Protein AF-A0A662Y237-F1 (afdb_monomer)

Mean predicted aligned error: 13.49 Å

Foldseek 3Di:
DDDDFPPDPPPPPPPPAFPQQQDDDDDDDDDDDAAADDAWGWDQPVPPGIFIFGQAKDAFRHWPWFFAAHKDWDADDDPPDDDDPCPPCPLQKDWDPDAGPNRTTIIGRPPPHGDPCSRHAADPDFQWEWDWDDDNGHITTIIGGRHIDGGGDTHHYHPDPDDPDDDPYCVPDDPPDPPDDDDD

pLDDT: mean 70.06, std 23.09, range [25.8, 97.5]

Nearest PDB structures (foldseek):
  4ypa-assembly2_B  TM=8.371E-01  e=1.574E-07  Homo sapiens
  6ine-assembly1_A  TM=8.248E-01  e=3.410E-07  Homo sapiens
  4z4p-assembly1_A  TM=7.472E-01  e=5.020E-07  Homo sapiens
  6boz-assembly1_B  TM=7.437E-01  e=6.617E-07  Homo sapiens
  5ht6-assembly1_A  TM=6.634E-01  e=2.357E-06  Homo sapiens

Secondary structure (DSSP, 8-state):
--------------TT------PPP------PPP-B---EEEEE-SSSSEEEEESS-B-TT-EEEE---EEEEE----TTS-S-------SSEEE-SSPPTTS-EEEEE-SSS--GGGG-EE-SS-SEEEEEEE-SS-EEEEEEESS-B-TTPEEEE---S--SS---SGGG---TT-------

Structure (mmCIF, N/CA/C/O backbone):
data_AF-A0A662Y237-F1
#
_entry.id   AF-A0A662Y237-F1
#
loop_
_atom_site.group_PDB
_atom_site.id
_atom_site.type_symbol
_atom_site.label_atom_id
_atom_site.label_alt_id
_atom_site.label_comp_id
_atom_site.label_asym_id
_atom_site.label_entity_id
_atom_site.label_seq_id
_atom_site.pdbx_PDB_ins_code
_atom_site.Cartn_x
_atom_site.Cartn_y
_atom_site.Cartn_z
_atom_site.occupancy
_atom_site.B_iso_or_equiv
_atom_site.auth_seq_id
_atom_site.auth_comp_id
_atom_site.auth_asym_id
_atom_site.auth_atom_id
_atom_site.pdbx_PDB_model_num
ATOM 1 N N . MET A 1 1 ? 30.365 6.022 -11.878 1.00 30.64 1 MET A N 1
ATOM 2 C CA . MET A 1 1 ? 30.692 5.281 -10.638 1.00 30.64 1 MET A CA 1
ATOM 3 C C . MET A 1 1 ? 29.703 5.667 -9.535 1.00 30.64 1 MET A C 1
ATOM 5 O O . MET A 1 1 ? 29.341 6.829 -9.456 1.00 30.64 1 MET A O 1
ATOM 9 N N . CYS A 1 2 ? 29.266 4.683 -8.734 1.00 25.80 2 CYS A N 1
ATOM 10 C CA . CYS A 1 2 ? 28.408 4.766 -7.533 1.00 25.80 2 CYS A CA 1
ATOM 11 C C . CYS A 1 2 ? 26.927 5.204 -7.679 1.00 25.80 2 CYS A C 1
ATOM 13 O O . CYS A 1 2 ? 26.531 6.293 -7.271 1.00 25.80 2 CYS A O 1
ATOM 15 N N . ARG A 1 3 ? 26.059 4.283 -8.139 1.00 32.94 3 ARG A N 1
ATOM 16 C CA . ARG A 1 3 ? 24.616 4.311 -7.820 1.00 32.94 3 ARG A CA 1
ATOM 17 C C . ARG A 1 3 ? 24.439 3.850 -6.368 1.00 32.94 3 ARG A C 1
ATOM 19 O O . ARG A 1 3 ? 24.675 2.683 -6.064 1.00 32.94 3 ARG A O 1
ATOM 26 N N . ARG A 1 4 ? 24.052 4.752 -5.462 1.00 28.33 4 ARG A N 1
ATOM 27 C CA . ARG A 1 4 ? 23.749 4.396 -4.065 1.00 28.33 4 ARG A CA 1
ATOM 28 C C . ARG A 1 4 ? 22.443 3.596 -4.008 1.00 28.33 4 ARG A C 1
ATOM 30 O O . ARG A 1 4 ? 21.361 4.170 -4.023 1.00 28.33 4 ARG A O 1
ATOM 37 N N . LEU A 1 5 ? 22.555 2.271 -3.920 1.00 27.09 5 LEU A N 1
ATOM 38 C CA . LEU A 1 5 ? 21.485 1.415 -3.414 1.00 27.09 5 LEU A CA 1
ATOM 39 C C . LEU A 1 5 ? 21.252 1.756 -1.939 1.00 27.09 5 LEU A C 1
ATOM 41 O O . LEU A 1 5 ? 22.081 1.443 -1.086 1.00 27.09 5 LEU A O 1
ATOM 45 N N . LEU A 1 6 ? 20.108 2.352 -1.615 1.00 29.88 6 LEU A N 1
ATOM 46 C CA . LEU A 1 6 ? 19.619 2.395 -0.238 1.00 29.88 6 LEU A CA 1
ATOM 47 C C . LEU A 1 6 ? 18.967 1.045 0.091 1.00 29.88 6 LEU A C 1
ATOM 49 O O . LEU A 1 6 ? 17.757 0.936 0.253 1.00 29.88 6 LEU A O 1
ATOM 53 N N . SER A 1 7 ? 19.780 -0.009 0.188 1.00 30.53 7 SER A N 1
ATOM 54 C CA . SER A 1 7 ? 19.353 -1.290 0.756 1.00 30.53 7 SER A CA 1
ATOM 55 C C . SER A 1 7 ? 19.323 -1.169 2.280 1.00 30.53 7 SER A C 1
ATOM 57 O O . SER A 1 7 ? 20.198 -1.678 2.981 1.00 30.53 7 SER A O 1
ATOM 59 N N . ARG A 1 8 ? 18.323 -0.468 2.817 1.00 32.19 8 ARG A N 1
ATOM 60 C CA . ARG A 1 8 ? 17.966 -0.610 4.231 1.00 32.19 8 ARG A CA 1
ATOM 61 C C . ARG A 1 8 ? 16.839 -1.629 4.311 1.00 32.19 8 ARG A C 1
ATOM 63 O O . ARG A 1 8 ? 15.742 -1.369 3.829 1.00 32.19 8 ARG A O 1
ATOM 70 N N . ARG A 1 9 ? 17.103 -2.781 4.941 1.00 33.22 9 ARG A N 1
ATOM 71 C CA . ARG A 1 9 ? 16.048 -3.663 5.456 1.00 33.22 9 ARG A CA 1
ATOM 72 C C . ARG A 1 9 ? 15.242 -2.852 6.473 1.00 33.22 9 ARG A C 1
ATOM 74 O O . ARG A 1 9 ? 15.597 -2.798 7.645 1.00 33.22 9 ARG A O 1
ATOM 81 N N . LEU A 1 10 ? 14.179 -2.190 6.022 1.00 33.69 10 LEU A N 1
ATOM 82 C CA . LEU A 1 10 ? 13.198 -1.515 6.874 1.00 33.69 10 LEU A CA 1
ATOM 83 C C . LEU A 1 10 ? 12.266 -2.570 7.487 1.00 33.69 10 LEU A C 1
ATOM 85 O O . LEU A 1 10 ? 11.062 -2.563 7.277 1.00 33.69 10 LEU A O 1
ATOM 89 N N . HIS A 1 11 ? 12.840 -3.513 8.231 1.00 33.75 11 HIS A N 1
ATOM 90 C CA . HIS A 1 11 ? 12.091 -4.358 9.153 1.00 33.75 11 HIS A CA 1
ATOM 91 C C . HIS A 1 11 ? 12.112 -3.680 10.522 1.00 33.75 11 HIS A C 1
ATOM 93 O O . HIS A 1 11 ? 12.732 -4.160 11.467 1.00 33.75 11 HIS A O 1
ATOM 99 N N . GLN A 1 12 ? 11.441 -2.534 10.636 1.00 33.91 12 GLN A N 1
ATOM 100 C CA . GLN A 1 12 ? 11.033 -2.075 11.955 1.00 33.91 12 GLN A CA 1
ATOM 101 C C . GLN A 1 12 ? 9.784 -2.882 12.297 1.00 33.91 12 GLN A C 1
A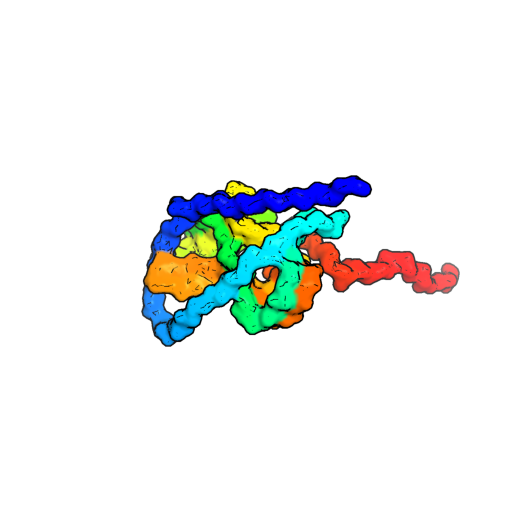TOM 103 O O . GLN A 1 12 ? 8.682 -2.560 11.860 1.00 33.91 12 GLN A O 1
ATOM 108 N N . ARG A 1 13 ? 9.984 -4.014 12.984 1.00 33.97 13 ARG A N 1
ATOM 109 C CA . ARG A 1 13 ? 8.893 -4.852 13.488 1.00 33.97 13 ARG A CA 1
ATOM 110 C C . ARG A 1 13 ? 7.938 -3.962 14.286 1.00 33.97 13 ARG A C 1
ATOM 112 O O . ARG A 1 13 ? 8.261 -3.513 15.381 1.00 33.97 13 ARG A O 1
ATOM 119 N N . CYS A 1 14 ? 6.764 -3.703 13.719 1.00 39.22 14 CYS A N 1
ATOM 120 C CA . CYS A 1 14 ? 5.662 -3.021 14.385 1.00 39.22 14 CYS A CA 1
ATOM 121 C C . CYS A 1 14 ? 4.980 -4.029 15.328 1.00 39.22 14 CYS A C 1
ATOM 123 O O . CYS A 1 14 ? 3.841 -4.427 15.123 1.00 39.22 14 CYS A O 1
ATOM 125 N N . GLU A 1 15 ? 5.709 -4.549 16.317 1.00 35.22 15 GLU A N 1
ATOM 126 C CA . GLU A 1 15 ? 5.264 -5.700 17.119 1.00 35.22 15 GLU A CA 1
ATOM 127 C C . GLU A 1 15 ? 4.205 -5.363 18.186 1.00 35.22 15 GLU A C 1
ATOM 129 O O . GLU A 1 15 ? 3.823 -6.239 18.955 1.00 35.22 15 GLU A O 1
ATOM 134 N N . ARG A 1 16 ? 3.697 -4.123 18.274 1.00 36.47 16 ARG A N 1
ATOM 135 C CA . ARG A 1 16 ? 2.887 -3.707 19.439 1.00 36.47 16 ARG A CA 1
ATOM 136 C C . ARG A 1 16 ? 1.609 -2.906 19.203 1.00 36.47 16 ARG A C 1
ATOM 138 O O . ARG A 1 16 ? 1.083 -2.348 20.158 1.00 36.47 16 ARG A O 1
ATOM 145 N N . TYR A 1 17 ? 1.035 -2.916 18.003 1.00 33.34 17 TYR A N 1
ATOM 146 C CA . TYR A 1 17 ? -0.274 -2.280 17.784 1.00 33.34 17 TYR A CA 1
ATOM 147 C C . TYR A 1 17 ? -1.239 -3.180 17.008 1.00 33.34 17 TYR A C 1
ATOM 149 O O . TYR A 1 17 ? -1.874 -2.751 16.052 1.00 33.34 17 TYR A O 1
ATOM 157 N N . VAL A 1 18 ? -1.365 -4.445 17.426 1.00 33.00 18 VAL A N 1
ATOM 158 C CA . VAL A 1 18 ? -2.507 -5.274 17.018 1.00 33.00 18 VAL A CA 1
ATOM 159 C C . VAL A 1 18 ? -3.696 -4.847 17.870 1.00 33.00 18 VAL A C 1
ATOM 161 O O . VAL A 1 18 ? -3.870 -5.300 18.999 1.00 33.00 18 VAL A O 1
ATOM 164 N N . LEU A 1 19 ? -4.515 -3.944 17.341 1.00 30.62 19 LEU A N 1
ATOM 165 C CA . LEU A 1 19 ? -5.860 -3.751 17.861 1.00 30.62 19 LEU A CA 1
ATOM 166 C C . LEU A 1 19 ? -6.622 -5.054 17.573 1.00 30.62 19 LEU A C 1
ATOM 168 O O . LEU A 1 19 ? -6.777 -5.456 16.419 1.00 30.62 19 LEU A O 1
ATOM 172 N N . HIS A 1 20 ? -7.027 -5.766 18.626 1.00 34.06 20 HIS A N 1
ATOM 173 C CA . HIS A 1 20 ? -7.869 -6.955 18.509 1.00 34.06 20 HIS A CA 1
ATOM 174 C C . HIS A 1 20 ? -9.271 -6.534 18.052 1.00 34.06 20 HIS A C 1
ATOM 176 O O . HIS A 1 20 ? -10.195 -6.399 18.853 1.00 34.06 20 HIS A O 1
ATOM 182 N N . ILE A 1 21 ? -9.430 -6.316 16.749 1.00 34.31 21 ILE A N 1
ATOM 183 C CA . ILE A 1 21 ? -10.729 -6.097 16.116 1.00 34.31 21 ILE A CA 1
ATOM 184 C C . ILE A 1 21 ? -11.417 -7.465 16.020 1.00 34.31 21 ILE A C 1
ATOM 186 O O . ILE A 1 21 ? -11.286 -8.185 15.030 1.00 34.31 21 ILE A O 1
ATOM 190 N N . LYS A 1 22 ? -12.108 -7.867 17.093 1.00 36.25 22 LYS A N 1
ATOM 191 C CA . LYS A 1 22 ? -12.980 -9.050 17.097 1.00 36.25 22 LYS A CA 1
ATOM 192 C C . LYS A 1 22 ? -14.316 -8.692 16.446 1.00 36.25 22 LYS A C 1
ATOM 194 O O . LYS A 1 22 ? -15.213 -8.199 17.114 1.00 36.25 22 LYS A O 1
ATOM 199 N N . LEU A 1 23 ? -14.471 -8.928 15.152 1.00 35.41 23 LEU A N 1
ATOM 200 C CA . LEU A 1 23 ? -15.787 -8.815 14.517 1.00 35.41 23 LEU A CA 1
ATOM 201 C C . LEU A 1 23 ? -16.666 -10.033 14.840 1.00 35.41 23 LEU A C 1
ATOM 203 O O . LEU A 1 23 ? -16.168 -11.155 14.955 1.00 35.41 23 LEU A O 1
ATOM 207 N N . LEU A 1 24 ? -17.974 -9.792 14.977 1.00 29.16 24 LEU A N 1
ATOM 208 C CA . LEU A 1 24 ? -19.006 -10.830 15.039 1.00 29.16 24 LEU A CA 1
ATOM 209 C C . LEU A 1 24 ? -18.937 -11.675 13.761 1.00 29.16 24 LEU A C 1
ATOM 211 O O . LEU A 1 24 ? -18.908 -11.142 12.655 1.00 29.16 24 LEU A O 1
ATOM 215 N N . GLN A 1 25 ? -18.845 -12.991 13.931 1.00 30.31 25 GLN A N 1
ATOM 216 C CA . GLN A 1 25 ? -18.646 -13.938 12.840 1.00 30.31 25 GLN A CA 1
ATOM 217 C C . GLN A 1 25 ? -19.914 -14.043 11.986 1.00 30.31 25 GLN A C 1
ATOM 219 O O . GLN A 1 25 ? -20.945 -14.503 12.471 1.00 30.31 25 GLN A O 1
ATOM 224 N N . THR A 1 26 ? -19.824 -13.696 10.705 1.00 27.27 26 THR A N 1
ATOM 225 C CA . THR A 1 26 ? -20.801 -14.100 9.688 1.00 27.27 26 THR A CA 1
ATOM 226 C C . THR A 1 26 ? -20.082 -14.899 8.601 1.00 27.27 26 THR A C 1
ATOM 228 O O . THR A 1 26 ? -19.262 -14.357 7.875 1.00 27.27 26 THR A O 1
ATOM 231 N N . GLY A 1 27 ? -20.386 -16.202 8.516 1.00 31.70 27 GLY A N 1
ATOM 232 C CA . GLY A 1 27 ? -20.145 -17.066 7.347 1.00 31.70 27 GLY A CA 1
ATOM 233 C C . GLY A 1 27 ? -18.684 -17.360 6.967 1.00 31.70 27 GLY A C 1
ATOM 234 O O . GLY A 1 27 ? -17.946 -16.494 6.519 1.00 31.70 27 GLY A O 1
ATOM 235 N N . GLY A 1 28 ? -18.266 -18.624 7.088 1.00 34.91 28 GLY A N 1
ATOM 236 C CA . GLY A 1 28 ? -16.900 -19.066 6.794 1.00 34.91 28 GLY A CA 1
ATOM 237 C C . GLY A 1 28 ? -16.538 -19.060 5.304 1.00 34.91 28 GLY A C 1
ATOM 238 O O . GLY A 1 28 ? -17.054 -19.868 4.537 1.00 34.91 28 GLY A O 1
ATOM 239 N N . ALA A 1 29 ? -15.573 -18.221 4.925 1.00 37.91 29 ALA A N 1
ATOM 240 C CA . ALA A 1 29 ? -14.804 -18.366 3.691 1.00 37.91 29 ALA A CA 1
ATOM 241 C C . ALA A 1 29 ? -13.459 -19.054 3.984 1.00 37.91 29 ALA A C 1
ATOM 243 O O . AL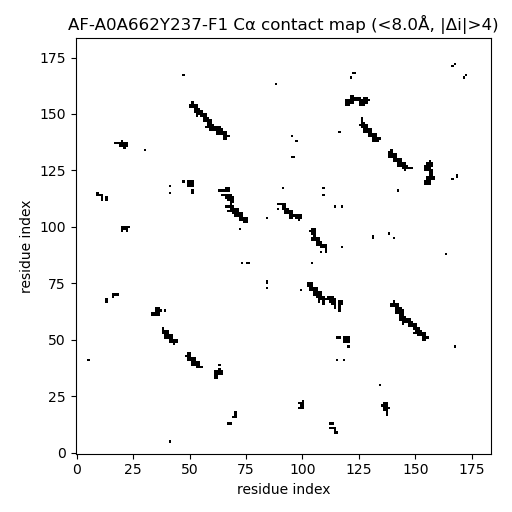A A 1 29 ? -12.794 -18.764 4.983 1.00 37.91 29 ALA A O 1
ATOM 244 N N . VAL A 1 30 ? -13.057 -19.980 3.108 1.00 36.72 30 VAL A N 1
ATOM 245 C CA . VAL A 1 30 ? -11.786 -20.713 3.196 1.00 36.72 30 VAL A CA 1
ATOM 246 C C . VAL A 1 30 ? -10.616 -19.733 3.094 1.00 36.72 30 VAL A C 1
ATOM 248 O O . VAL A 1 30 ? -10.396 -19.090 2.070 1.00 36.72 30 VAL A O 1
ATOM 251 N N . GLN A 1 31 ? -9.855 -19.624 4.180 1.00 43.94 31 GLN A N 1
ATOM 252 C CA . GLN A 1 31 ? -8.714 -18.728 4.299 1.00 43.94 31 GLN A CA 1
ATOM 253 C C . GLN A 1 31 ? -7.471 -19.360 3.661 1.00 43.94 31 GLN A C 1
ATOM 255 O O . GLN A 1 31 ? -6.763 -20.137 4.300 1.00 43.94 31 GLN A O 1
ATOM 260 N N . GLN A 1 32 ? -7.196 -19.030 2.399 1.00 39.00 32 GLN A N 1
ATOM 261 C CA . GLN A 1 32 ? -5.913 -19.368 1.778 1.00 39.00 32 GLN A CA 1
ATOM 262 C C . GLN A 1 32 ? -4.793 -18.529 2.409 1.00 39.00 32 GLN A C 1
ATOM 264 O O . GLN A 1 32 ? -4.975 -17.344 2.703 1.00 39.00 32 GLN A O 1
ATOM 269 N N . ARG A 1 33 ? -3.631 -19.147 2.650 1.00 37.25 33 ARG A N 1
ATOM 270 C CA . ARG A 1 33 ? -2.442 -18.450 3.151 1.00 37.25 33 ARG A CA 1
ATOM 271 C C . ARG A 1 33 ? -1.828 -17.666 1.984 1.00 37.25 33 ARG A C 1
ATOM 273 O O . ARG A 1 33 ? -1.412 -18.306 1.024 1.00 37.25 33 ARG A O 1
ATOM 280 N N . PRO A 1 34 ? -1.779 -16.325 2.032 1.00 47.19 34 PRO A N 1
ATOM 281 C CA . PRO A 1 34 ? -1.212 -15.553 0.936 1.00 47.19 34 PRO A CA 1
ATOM 282 C C . PRO A 1 34 ? 0.293 -15.813 0.807 1.00 47.19 34 PRO A C 1
ATOM 284 O O . PRO A 1 34 ? 1.013 -15.803 1.811 1.00 47.19 34 PRO A O 1
ATOM 287 N N . THR A 1 35 ? 0.762 -16.041 -0.420 1.00 46.25 35 THR A N 1
ATOM 288 C CA . THR A 1 35 ? 2.192 -16.086 -0.748 1.00 46.25 35 THR A CA 1
ATOM 289 C C . THR A 1 35 ? 2.743 -14.668 -0.663 1.00 46.25 35 THR A C 1
ATOM 291 O O . THR A 1 35 ? 2.302 -13.798 -1.406 1.00 46.25 35 THR A O 1
ATOM 294 N N . ILE A 1 36 ? 3.665 -14.433 0.273 1.00 52.09 36 ILE A N 1
ATOM 295 C CA . ILE A 1 36 ? 4.340 -13.142 0.445 1.00 52.09 36 ILE A CA 1
ATOM 296 C C . ILE A 1 36 ? 5.614 -13.163 -0.401 1.00 52.09 36 ILE A C 1
ATOM 298 O O . ILE A 1 36 ? 6.505 -13.971 -0.130 1.00 52.09 36 ILE A O 1
ATOM 302 N N . THR A 1 37 ? 5.712 -12.293 -1.403 1.00 57.69 37 THR A N 1
ATOM 303 C CA . THR A 1 37 ? 6.913 -12.158 -2.245 1.00 57.69 37 THR A CA 1
ATOM 304 C C . THR A 1 37 ? 7.888 -11.149 -1.630 1.00 57.69 37 THR A C 1
ATOM 306 O O . THR A 1 37 ? 7.485 -10.075 -1.201 1.00 57.69 37 THR A O 1
ATOM 309 N N . GLY A 1 38 ? 9.173 -11.506 -1.516 1.00 51.16 38 GLY A N 1
ATOM 310 C CA . GLY A 1 38 ? 10.146 -10.789 -0.673 1.00 51.16 38 GLY A CA 1
ATOM 311 C C . GLY A 1 38 ? 11.081 -9.796 -1.373 1.00 51.16 38 GLY A C 1
ATOM 312 O O . GLY A 1 38 ? 11.944 -9.230 -0.703 1.00 51.16 38 GLY A O 1
ATOM 313 N N . ASP A 1 39 ? 10.941 -9.578 -2.682 1.00 66.56 39 ASP A N 1
ATOM 314 C CA . ASP A 1 39 ? 12.010 -9.003 -3.514 1.00 66.56 39 ASP A CA 1
ATOM 315 C C . ASP A 1 39 ? 11.706 -7.602 -4.088 1.00 66.56 39 ASP A C 1
ATOM 317 O O . ASP A 1 39 ? 12.256 -7.192 -5.118 1.00 66.56 39 ASP A O 1
ATOM 321 N N . ASP A 1 40 ? 10.852 -6.829 -3.414 1.00 74.88 40 ASP A N 1
ATOM 322 C CA . ASP A 1 40 ? 10.518 -5.461 -3.819 1.00 74.88 40 ASP A CA 1
ATOM 323 C C . ASP A 1 40 ? 11.547 -4.422 -3.351 1.00 74.88 40 ASP A C 1
ATOM 325 O O . ASP A 1 40 ? 12.119 -4.494 -2.257 1.00 74.88 40 ASP A O 1
ATOM 329 N N . LYS A 1 41 ? 11.779 -3.407 -4.188 1.00 79.75 41 LYS A N 1
ATOM 330 C CA . LYS A 1 41 ? 12.779 -2.354 -3.965 1.00 79.75 41 LYS A CA 1
ATOM 331 C C . LYS A 1 41 ? 12.176 -0.962 -4.096 1.00 79.75 41 LYS A C 1
ATOM 333 O O . LYS A 1 41 ? 11.283 -0.724 -4.902 1.00 79.75 41 LYS A O 1
ATOM 338 N N . LEU A 1 42 ? 12.717 -0.023 -3.322 1.00 80.44 42 LEU A N 1
ATOM 339 C CA . LEU A 1 42 ? 12.371 1.392 -3.416 1.00 80.44 42 LEU A CA 1
ATOM 340 C C . LEU A 1 42 ? 13.233 2.089 -4.463 1.00 80.44 42 LEU A C 1
ATOM 342 O O . LEU A 1 42 ? 14.462 1.989 -4.425 1.00 80.44 42 LEU A O 1
ATOM 346 N N . PHE A 1 43 ? 12.586 2.849 -5.338 1.00 76.25 43 PHE A N 1
ATOM 347 C CA . PHE A 1 43 ? 13.249 3.733 -6.288 1.00 76.25 43 PHE A CA 1
ATOM 348 C C . PHE A 1 43 ? 12.652 5.135 -6.211 1.00 76.25 43 PHE A C 1
ATOM 350 O O . PHE A 1 43 ? 11.464 5.314 -5.957 1.00 76.25 43 PHE A O 1
ATOM 357 N N . ASP A 1 44 ? 13.497 6.138 -6.431 1.00 77.12 44 ASP A N 1
ATOM 358 C CA . ASP A 1 44 ? 13.062 7.516 -6.633 1.00 77.12 44 ASP A CA 1
ATOM 359 C C . ASP A 1 44 ? 12.507 7.656 -8.057 1.00 77.12 44 ASP A C 1
ATOM 361 O O . ASP A 1 44 ? 13.233 7.461 -9.034 1.00 77.12 44 ASP A O 1
ATOM 365 N N . THR A 1 45 ? 11.218 7.976 -8.155 1.00 74.44 45 THR A N 1
ATOM 366 C CA . THR A 1 45 ? 10.480 8.129 -9.418 1.00 74.44 45 THR A CA 1
ATOM 367 C C . THR A 1 45 ? 10.810 9.429 -10.147 1.00 74.44 45 THR A C 1
ATOM 369 O O . THR A 1 45 ? 10.339 9.625 -11.264 1.00 74.44 45 THR A O 1
ATOM 372 N N . LYS A 1 46 ? 11.557 10.352 -9.520 1.00 77.62 46 LYS A N 1
ATOM 373 C CA . LYS A 1 46 ? 11.858 11.713 -10.009 1.00 77.62 46 LYS A CA 1
ATOM 374 C C . LYS A 1 46 ? 10.658 12.640 -10.207 1.00 77.62 46 LYS A C 1
ATOM 376 O O . LYS A 1 46 ? 10.864 13.838 -10.357 1.00 77.62 46 LYS A O 1
ATOM 381 N N . ARG A 1 47 ? 9.430 12.120 -10.151 1.0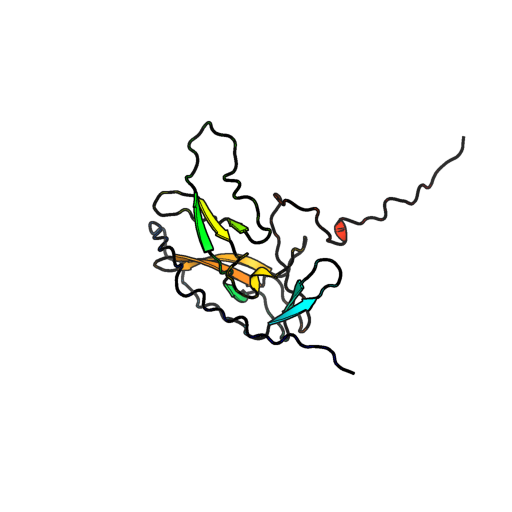0 74.75 47 ARG A N 1
ATOM 382 C CA . ARG A 1 47 ? 8.188 12.877 -10.349 1.00 74.75 47 ARG A CA 1
ATOM 383 C C . ARG A 1 47 ? 7.346 12.961 -9.080 1.00 74.75 47 ARG A C 1
ATOM 385 O O . ARG A 1 47 ? 6.958 14.050 -8.683 1.00 74.75 47 ARG A O 1
ATOM 392 N N . VAL A 1 48 ? 7.073 11.823 -8.438 1.00 78.25 48 VAL A N 1
ATOM 393 C CA . VAL A 1 48 ? 6.134 11.715 -7.300 1.00 78.25 48 VAL A CA 1
ATOM 394 C C . VAL A 1 48 ? 6.801 11.192 -6.021 1.00 78.25 48 VAL A C 1
ATOM 396 O O . VAL A 1 48 ? 6.137 10.707 -5.110 1.00 78.25 48 VAL A O 1
ATOM 399 N N . GLY A 1 49 ? 8.131 11.289 -5.943 1.00 84.62 49 GLY A N 1
ATOM 400 C CA . GLY A 1 49 ? 8.917 10.799 -4.812 1.00 84.62 49 GLY A CA 1
ATOM 401 C C . GLY A 1 49 ? 9.248 9.313 -4.931 1.00 84.62 49 GLY A C 1
ATOM 402 O O . GLY A 1 49 ? 9.603 8.838 -6.008 1.00 84.62 49 GLY A O 1
ATOM 403 N N . LEU A 1 50 ? 9.181 8.577 -3.822 1.00 86.69 50 LEU A N 1
ATOM 404 C CA . LEU A 1 50 ? 9.520 7.153 -3.795 1.00 86.69 50 LEU A CA 1
ATOM 405 C C . LEU A 1 50 ? 8.390 6.287 -4.365 1.00 86.69 50 LEU A C 1
ATOM 407 O O . LEU A 1 50 ? 7.214 6.551 -4.130 1.00 86.69 50 LEU A O 1
ATOM 411 N N . GLY A 1 51 ? 8.775 5.223 -5.064 1.00 88.06 51 GLY A N 1
ATOM 412 C CA . GLY A 1 51 ? 7.891 4.172 -5.552 1.00 88.06 51 GLY A CA 1
ATOM 413 C C . GLY A 1 51 ? 8.466 2.788 -5.266 1.00 88.06 51 GLY A C 1
ATOM 414 O O . GLY A 1 51 ? 9.677 2.623 -5.090 1.00 88.06 51 GLY A O 1
ATOM 415 N N . VAL A 1 52 ? 7.589 1.787 -5.219 1.00 91.31 52 VAL A N 1
ATOM 416 C CA . VAL A 1 52 ? 7.956 0.378 -5.029 1.00 91.31 52 VAL A CA 1
ATOM 417 C C . VAL A 1 52 ? 8.002 -0.315 -6.383 1.00 91.31 52 VAL A C 1
ATOM 419 O O . VAL A 1 52 ? 7.065 -0.196 -7.167 1.00 91.31 52 VAL A O 1
ATOM 422 N N . TYR A 1 53 ? 9.079 -1.044 -6.651 1.00 90.94 53 TYR A N 1
ATOM 423 C CA . TYR A 1 53 ? 9.288 -1.788 -7.888 1.00 90.94 53 TYR A CA 1
ATOM 424 C C . TYR A 1 53 ? 9.636 -3.231 -7.563 1.00 90.94 53 TYR A C 1
ATOM 426 O O . TYR A 1 53 ? 10.482 -3.485 -6.702 1.00 90.94 53 TYR A O 1
ATOM 434 N N . THR A 1 54 ? 9.024 -4.161 -8.284 1.00 88.50 54 THR A N 1
ATOM 435 C CA . THR A 1 54 ? 9.331 -5.581 -8.124 1.00 88.50 54 THR A CA 1
ATOM 436 C C . THR A 1 54 ? 10.604 -5.954 -8.879 1.00 88.50 54 THR A C 1
ATOM 438 O O . THR A 1 54 ? 10.908 -5.381 -9.929 1.00 88.50 54 THR A O 1
ATOM 441 N N . THR A 1 55 ? 11.371 -6.916 -8.364 1.00 86.50 55 THR A N 1
ATOM 442 C CA . THR A 1 55 ? 12.518 -7.491 -9.093 1.00 86.50 55 THR A CA 1
ATOM 443 C C . THR A 1 55 ? 12.245 -8.875 -9.671 1.00 86.50 55 THR A C 1
ATOM 445 O O . THR A 1 55 ? 13.098 -9.417 -10.372 1.00 86.50 55 THR A O 1
ATOM 448 N N . THR A 1 56 ? 11.042 -9.40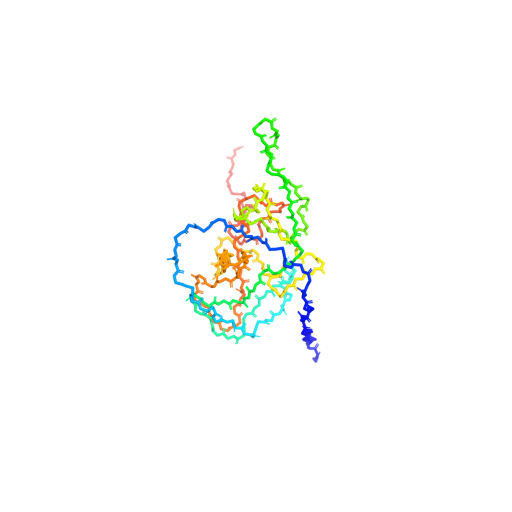3 -9.457 1.00 89.06 56 THR A N 1
ATOM 449 C CA . THR A 1 56 ? 10.570 -10.678 -10.001 1.00 89.06 56 THR A CA 1
ATOM 450 C C . THR A 1 56 ? 9.313 -10.456 -10.840 1.00 89.06 56 THR A C 1
ATOM 452 O O . THR A 1 56 ? 8.750 -9.364 -10.867 1.00 89.06 56 THR A O 1
ATOM 455 N N . ALA A 1 57 ? 8.886 -11.476 -11.585 1.00 91.00 57 ALA A N 1
ATOM 456 C CA . ALA A 1 57 ? 7.531 -11.470 -12.123 1.00 91.00 57 ALA A CA 1
ATOM 457 C C . ALA A 1 57 ? 6.540 -11.631 -10.961 1.00 91.00 57 ALA A C 1
ATOM 459 O O . ALA A 1 57 ? 6.875 -12.274 -9.964 1.00 91.00 57 ALA A O 1
ATOM 460 N N . LEU A 1 58 ? 5.359 -11.035 -11.097 1.00 93.19 58 LEU A N 1
ATOM 461 C CA . LEU A 1 58 ? 4.259 -11.194 -10.149 1.00 93.19 58 LEU A CA 1
ATOM 462 C C . LEU A 1 58 ? 2.971 -11.439 -10.923 1.00 93.19 58 LEU A C 1
ATOM 464 O O . LEU A 1 58 ? 2.706 -10.744 -11.912 1.00 93.19 58 LEU A O 1
ATOM 468 N N . ASP A 1 59 ? 2.174 -12.383 -10.447 1.00 95.25 59 ASP A N 1
ATOM 469 C CA . ASP A 1 59 ? 0.909 -12.777 -11.051 1.00 95.25 59 ASP A CA 1
ATOM 470 C C . ASP A 1 59 ? -0.290 -12.244 -10.257 1.00 95.25 59 ASP A C 1
ATOM 472 O O . ASP A 1 59 ? -0.202 -11.882 -9.079 1.00 95.25 59 ASP A O 1
ATOM 476 N N . VAL A 1 60 ? -1.455 -12.190 -10.909 1.00 95.31 60 VAL A N 1
ATOM 477 C CA . VAL A 1 60 ? -2.733 -11.912 -10.244 1.00 95.31 60 VAL A CA 1
ATOM 478 C C . VAL A 1 60 ? -2.895 -12.866 -9.066 1.00 95.31 60 VAL A C 1
ATOM 480 O O . VAL A 1 60 ? -2.892 -14.083 -9.229 1.00 95.31 60 VAL A O 1
ATOM 483 N N . GLY A 1 61 ? -3.115 -12.308 -7.879 1.00 92.06 61 GLY A N 1
ATOM 484 C CA . GLY A 1 61 ? -3.250 -13.100 -6.664 1.00 92.06 61 GLY A CA 1
ATOM 485 C C . GLY A 1 61 ? -2.073 -12.985 -5.705 1.00 92.06 61 GLY A C 1
ATOM 486 O O . GLY A 1 61 ? -2.292 -13.151 -4.500 1.00 92.06 61 GLY A O 1
ATOM 487 N N . ASP A 1 62 ? -0.884 -12.647 -6.203 1.00 93.25 62 ASP A N 1
ATOM 488 C CA . ASP A 1 62 ? 0.309 -12.515 -5.371 1.00 93.25 62 ASP A CA 1
ATOM 489 C C . ASP A 1 62 ? 0.146 -11.403 -4.337 1.00 93.25 62 ASP A C 1
ATOM 491 O O . ASP A 1 62 ? -0.457 -10.354 -4.599 1.00 93.25 62 ASP A O 1
ATOM 495 N N . VAL A 1 63 ? 0.674 -11.638 -3.135 1.00 93.38 63 VAL A N 1
ATOM 496 C CA . VAL A 1 63 ? 0.628 -10.668 -2.042 1.00 93.38 63 VAL A CA 1
ATOM 497 C C . VAL A 1 63 ? 2.007 -10.067 -1.835 1.00 93.38 63 VAL A C 1
ATOM 499 O O . VAL A 1 63 ? 2.968 -10.742 -1.483 1.00 93.38 63 VAL A O 1
ATOM 502 N N . ILE A 1 64 ? 2.059 -8.750 -1.988 1.00 90.75 64 ILE A N 1
ATOM 503 C CA . ILE A 1 64 ? 3.266 -7.939 -1.811 1.00 90.75 64 ILE A CA 1
ATOM 504 C C . ILE A 1 64 ? 3.602 -7.826 -0.325 1.00 90.75 64 ILE A C 1
ATOM 506 O O . ILE A 1 64 ? 4.741 -7.961 0.108 1.00 90.75 64 ILE A O 1
ATOM 510 N N . GLY A 1 65 ? 2.577 -7.595 0.493 1.00 89.81 65 GLY A N 1
ATOM 511 C CA . GLY A 1 65 ? 2.736 -7.479 1.932 1.00 89.81 65 GLY A CA 1
ATOM 512 C C . GLY A 1 65 ? 1.541 -6.829 2.608 1.00 89.81 65 GLY A C 1
ATOM 513 O O . GLY A 1 65 ? 0.555 -6.455 1.975 1.00 89.81 65 GLY A O 1
ATOM 514 N N . GLU A 1 66 ? 1.641 -6.698 3.924 1.00 91.62 66 GLU A N 1
ATOM 515 C CA . GLU A 1 66 ? 0.651 -6.009 4.746 1.00 91.62 66 GLU A CA 1
ATOM 516 C C . GLU A 1 66 ? 0.907 -4.495 4.749 1.00 91.62 66 GLU A C 1
ATOM 518 O O . GLU A 1 66 ? 2.044 -4.043 4.934 1.00 91.62 66 GLU A O 1
ATOM 523 N N . TYR A 1 67 ? -0.166 -3.715 4.601 1.00 91.38 67 TYR A N 1
ATOM 524 C CA . TYR A 1 67 ? -0.164 -2.279 4.846 1.00 91.38 67 TYR A CA 1
ATOM 525 C C . TYR A 1 67 ? -0.255 -2.018 6.352 1.00 91.38 67 TYR A C 1
ATOM 527 O O . TYR A 1 67 ? -1.327 -1.830 6.928 1.00 91.38 67 TYR A O 1
ATOM 535 N N . CYS A 1 68 ? 0.906 -2.077 7.004 1.00 88.69 68 CYS A N 1
ATOM 536 C CA . CYS A 1 68 ? 1.037 -1.882 8.443 1.00 88.69 68 CYS A CA 1
ATOM 537 C C . CYS A 1 68 ? 1.153 -0.399 8.806 1.00 88.69 68 CYS A C 1
ATOM 539 O O . CYS A 1 68 ? 1.820 0.369 8.112 1.00 88.69 68 CYS A O 1
ATOM 541 N N . GLY A 1 69 ? 0.619 -0.041 9.971 1.00 88.81 69 GLY A N 1
ATOM 542 C CA . GLY A 1 69 ? 0.810 1.263 10.593 1.00 88.81 69 GLY A CA 1
ATOM 543 C C . GLY A 1 69 ? 0.199 1.323 11.986 1.00 88.81 69 GLY A C 1
ATOM 544 O O . GLY A 1 69 ? -0.159 0.292 12.561 1.00 88.81 69 GLY A O 1
ATOM 545 N N . LYS A 1 70 ? 0.079 2.526 12.544 1.00 88.38 70 LYS A N 1
ATOM 546 C CA . LYS A 1 70 ? -0.621 2.739 13.812 1.00 88.38 70 LYS A CA 1
ATOM 547 C C . LYS A 1 70 ? -2.129 2.679 13.573 1.00 88.38 70 LYS A C 1
ATOM 549 O O . LYS A 1 70 ? -2.656 3.486 12.812 1.00 88.38 70 LYS A O 1
ATOM 554 N N . LEU A 1 71 ? -2.817 1.772 14.262 1.00 87.38 71 LEU A N 1
ATOM 555 C CA . LEU A 1 71 ? -4.277 1.709 14.242 1.00 87.38 71 LEU A CA 1
ATOM 556 C C . LEU A 1 71 ? -4.887 2.751 15.187 1.00 87.38 71 LEU A C 1
ATOM 558 O O . LEU A 1 71 ? -4.450 2.887 16.332 1.00 87.38 71 LEU A O 1
ATOM 562 N N . THR A 1 72 ? -5.895 3.473 14.702 1.00 84.25 72 THR A N 1
ATOM 563 C CA . THR A 1 72 ? -6.659 4.467 15.468 1.00 84.25 72 THR A CA 1
ATOM 564 C C . THR A 1 72 ? -8.149 4.224 15.260 1.00 84.25 72 THR A C 1
ATOM 566 O O . THR A 1 72 ? -8.587 4.004 14.134 1.00 84.25 72 THR A O 1
ATOM 569 N N . GLU A 1 73 ? -8.927 4.256 16.342 1.00 84.94 73 GLU A N 1
ATOM 570 C CA . GLU A 1 73 ? -10.388 4.190 16.280 1.00 84.94 73 GLU A CA 1
ATOM 571 C C . GLU A 1 73 ? -10.988 5.584 16.446 1.00 84.94 73 GLU A C 1
ATOM 573 O O . GLU A 1 73 ? -10.599 6.312 17.361 1.00 84.94 73 GLU A O 1
ATOM 578 N N . LEU A 1 74 ? -11.966 5.921 15.608 1.00 81.06 74 LEU A N 1
ATOM 579 C CA . LEU A 1 74 ? -12.784 7.123 15.755 1.00 81.06 74 LEU A CA 1
ATOM 580 C C . LEU A 1 74 ? -14.265 6.735 15.837 1.00 81.06 74 LEU A C 1
ATOM 582 O O . LEU A 1 74 ? -14.696 5.871 15.066 1.00 81.06 74 LEU A O 1
ATOM 586 N N . PRO A 1 75 ? -15.047 7.341 16.751 1.00 77.75 75 PRO A N 1
ATOM 587 C CA . PRO A 1 75 ? -16.477 7.086 16.850 1.00 77.75 75 PRO A CA 1
ATOM 588 C C . PRO A 1 75 ? -17.158 7.183 15.489 1.00 77.75 75 PRO A C 1
ATOM 590 O O . PRO A 1 75 ? -16.898 8.113 14.726 1.00 77.75 75 PRO A O 1
ATOM 593 N N . ALA A 1 76 ? -18.017 6.213 15.172 1.00 63.38 76 ALA A N 1
ATOM 594 C CA . ALA A 1 76 ? -18.959 6.413 14.085 1.00 63.38 76 ALA A CA 1
ATOM 595 C C . ALA A 1 76 ? -19.939 7.488 14.548 1.00 63.38 76 ALA A C 1
ATOM 597 O O . ALA A 1 76 ? -20.666 7.283 15.516 1.00 63.38 76 ALA A O 1
ATOM 598 N N . ILE A 1 77 ? -19.869 8.653 13.916 1.00 58.00 77 ILE A N 1
ATOM 599 C CA . ILE A 1 77 ? -20.810 9.736 14.151 1.00 58.00 77 ILE A CA 1
ATOM 600 C C . ILE A 1 77 ? -22.230 9.194 13.897 1.00 58.00 77 ILE A C 1
ATOM 602 O O . ILE A 1 77 ? -22.460 8.501 12.905 1.00 58.00 77 ILE A O 1
ATOM 606 N N . VAL A 1 78 ? -23.126 9.433 14.857 1.00 50.03 78 VAL A N 1
ATOM 607 C CA . VAL A 1 78 ? -24.571 9.161 14.780 1.00 50.03 78 VAL A CA 1
ATOM 608 C C . VAL A 1 78 ? -25.201 10.235 13.888 1.00 50.03 78 VAL A C 1
ATOM 610 O O . VAL A 1 78 ? -24.693 11.354 13.884 1.00 50.03 78 VAL A O 1
ATOM 613 N N . ASP A 1 79 ? -26.252 9.890 13.138 1.00 44.88 79 ASP A N 1
ATOM 614 C CA . ASP A 1 79 ? -26.978 10.791 12.226 1.00 44.88 79 ASP A CA 1
ATOM 615 C C . ASP A 1 79 ? -27.125 12.224 12.807 1.00 44.88 79 ASP A C 1
ATOM 617 O O . ASP A 1 79 ? -27.447 12.370 13.985 1.00 44.88 79 ASP A O 1
ATOM 621 N N . ASP A 1 80 ? -26.859 13.248 11.973 1.00 51.25 80 ASP A N 1
ATOM 622 C CA . ASP A 1 80 ? -26.876 14.716 12.226 1.00 51.25 80 ASP A CA 1
ATOM 623 C C . ASP A 1 80 ? -25.543 15.463 12.510 1.00 51.25 80 ASP A C 1
ATOM 625 O O . ASP A 1 80 ? -25.559 16.644 12.867 1.00 51.25 80 ASP A O 1
ATOM 629 N N . GLN A 1 81 ? -24.364 14.875 12.272 1.00 44.28 81 GLN A N 1
ATOM 630 C CA . GLN A 1 81 ? -23.087 15.625 12.247 1.00 44.28 81 GLN A CA 1
ATOM 631 C C . GLN A 1 81 ? -22.431 15.554 10.856 1.00 44.28 81 GLN A C 1
ATOM 633 O O . GLN A 1 81 ? -22.554 14.527 10.191 1.00 44.28 81 GLN A O 1
ATOM 638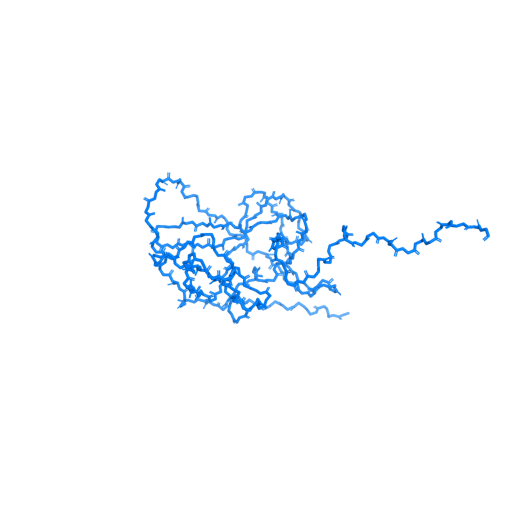 N N . PRO A 1 82 ? -21.735 16.618 10.400 1.00 41.38 82 PRO A N 1
ATOM 639 C CA . PRO A 1 82 ? -21.164 16.663 9.060 1.00 41.38 82 PRO A CA 1
ATOM 640 C C . PRO A 1 82 ? -20.212 15.493 8.823 1.00 41.38 82 PRO A C 1
ATOM 642 O O . PRO A 1 82 ? -19.406 15.132 9.686 1.00 41.38 82 PRO A O 1
ATOM 645 N N . ASP A 1 83 ? -20.353 14.918 7.630 1.00 51.28 83 ASP A N 1
ATOM 646 C CA . ASP A 1 83 ? -19.642 13.735 7.192 1.00 51.28 83 ASP A CA 1
ATOM 647 C C . ASP A 1 83 ? -18.130 13.901 7.293 1.00 51.28 83 ASP A C 1
ATOM 649 O O . ASP A 1 83 ? -17.558 14.956 7.024 1.00 51.28 83 ASP A O 1
ATOM 653 N N . GLN A 1 84 ? -17.513 12.756 7.564 1.00 49.44 84 GLN A N 1
ATOM 654 C CA . GLN A 1 84 ? -16.087 12.485 7.608 1.00 49.44 84 GLN A CA 1
ATOM 655 C C . GLN A 1 84 ? -15.473 12.684 8.996 1.00 49.44 84 GLN A C 1
ATOM 657 O O . GLN A 1 84 ? -15.125 13.771 9.451 1.00 49.44 84 GLN A O 1
ATOM 662 N N . ALA A 1 85 ? -15.185 11.546 9.626 1.00 49.41 85 ALA A N 1
ATOM 663 C CA . ALA A 1 85 ? -14.040 11.419 10.508 1.00 49.41 85 ALA A CA 1
ATOM 664 C C . ALA A 1 85 ? -12.766 11.699 9.678 1.00 49.41 85 ALA A C 1
ATOM 666 O O . ALA A 1 85 ? -12.048 10.793 9.251 1.00 49.41 85 ALA A O 1
ATOM 667 N N . VAL A 1 86 ? -12.519 12.979 9.384 1.00 52.69 86 VAL A N 1
ATOM 668 C CA . VAL A 1 86 ? -11.311 13.455 8.716 1.00 52.69 86 VAL A CA 1
ATOM 669 C C . VAL A 1 86 ? -10.215 13.438 9.767 1.00 52.69 86 VAL A C 1
ATOM 671 O O . VAL A 1 86 ? -9.854 14.457 10.358 1.00 52.69 86 VAL A O 1
ATOM 674 N N . GLN A 1 87 ? -9.651 12.259 10.024 1.00 54.78 87 GLN A N 1
ATOM 675 C CA . GLN A 1 87 ? -8.268 12.256 10.466 1.00 54.78 87 GLN A CA 1
ATOM 676 C C . GLN A 1 87 ? -7.492 13.024 9.390 1.00 54.78 87 GLN A C 1
ATOM 678 O O . GLN A 1 87 ? -7.524 12.627 8.225 1.00 54.78 87 GLN A O 1
ATOM 683 N N . GLN A 1 88 ? -6.861 14.142 9.769 1.00 55.25 88 GLN A N 1
ATOM 684 C CA . GLN A 1 88 ? -5.989 14.923 8.887 1.00 55.25 88 GLN A CA 1
ATOM 685 C C . GLN A 1 88 ? -5.100 13.946 8.111 1.00 55.25 88 GLN A C 1
ATOM 687 O O . GLN A 1 88 ? -4.339 13.183 8.716 1.00 55.25 88 GLN A O 1
ATOM 692 N N . ASN A 1 89 ? -5.293 13.878 6.791 1.00 62.06 89 ASN A N 1
ATOM 693 C CA . ASN A 1 89 ? -4.668 12.846 5.980 1.00 62.06 89 ASN A CA 1
ATOM 694 C C . ASN A 1 89 ? -3.161 13.112 5.952 1.00 62.06 89 ASN A C 1
ATOM 696 O O . ASN A 1 89 ? -2.706 14.083 5.356 1.00 62.06 89 ASN A O 1
ATOM 700 N N . SER A 1 90 ? -2.384 12.243 6.599 1.00 64.00 90 SER A N 1
ATOM 701 C CA . SER A 1 90 ? -0.922 12.343 6.647 1.00 64.00 90 SER A CA 1
ATOM 702 C C . SER A 1 90 ? -0.250 12.022 5.305 1.00 64.00 90 SER A C 1
ATOM 704 O O . SER A 1 90 ? 0.977 12.023 5.210 1.00 64.00 90 SER A O 1
ATOM 706 N N . GLY A 1 91 ? -1.037 11.669 4.285 1.00 76.38 91 GLY A N 1
ATOM 707 C CA . GLY A 1 91 ? -0.599 11.045 3.042 1.00 76.38 91 GLY A CA 1
ATOM 708 C C . GLY A 1 91 ? -0.457 9.528 3.122 1.00 76.38 91 GLY A C 1
ATOM 709 O O . GLY A 1 91 ? -0.342 8.888 2.081 1.00 76.38 91 GLY A O 1
ATOM 710 N N . TYR A 1 92 ? -0.500 8.952 4.328 1.00 82.25 92 TYR A N 1
ATOM 711 C CA . TYR A 1 92 ? -0.282 7.522 4.581 1.00 82.25 92 TYR A CA 1
ATOM 712 C C . TYR A 1 92 ? -1.431 6.868 5.362 1.00 82.25 92 TYR A C 1
ATOM 714 O O . TYR A 1 92 ? -1.286 5.733 5.832 1.00 82.25 92 TYR A O 1
ATOM 722 N N . THR A 1 93 ? -2.556 7.571 5.511 1.00 85.19 93 THR A N 1
ATOM 723 C CA . THR A 1 93 ? -3.735 7.078 6.226 1.00 85.19 93 THR A CA 1
ATOM 724 C C . THR A 1 93 ? -4.643 6.280 5.295 1.00 85.19 93 THR A C 1
ATOM 726 O O . THR A 1 93 ? -4.996 6.755 4.218 1.00 85.19 93 THR A O 1
ATOM 729 N N . LEU A 1 94 ? -5.068 5.095 5.733 1.00 86.25 94 LEU A N 1
ATOM 730 C CA . LEU A 1 94 ? -6.066 4.270 5.052 1.00 86.25 94 LEU A CA 1
ATOM 731 C C . LEU A 1 94 ? -7.203 3.918 6.020 1.00 86.25 94 LEU A C 1
ATOM 733 O O . LEU A 1 94 ? -6.955 3.555 7.170 1.00 86.25 94 LEU A O 1
ATOM 737 N N . LEU A 1 95 ? -8.446 4.034 5.550 1.00 85.75 95 LEU A N 1
ATOM 738 C CA . LEU A 1 95 ? -9.649 3.653 6.290 1.00 85.75 95 LEU A CA 1
ATOM 739 C C . LEU A 1 95 ? -9.992 2.183 6.021 1.00 85.75 95 LEU A C 1
ATOM 741 O O . LEU A 1 95 ? -10.011 1.754 4.869 1.00 85.75 95 LEU A O 1
AT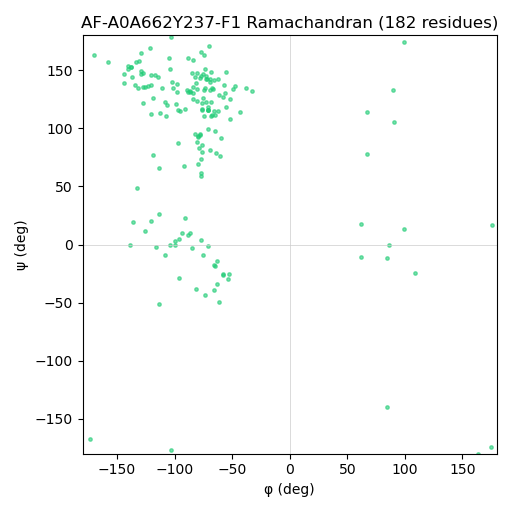OM 745 N N . TYR A 1 96 ? -10.280 1.430 7.079 1.00 84.69 96 TYR A N 1
ATOM 746 C CA . TYR A 1 96 ? -10.804 0.071 6.975 1.00 84.69 96 TYR A CA 1
ATOM 747 C C . TYR A 1 96 ? -12.319 0.129 6.732 1.00 84.69 96 TYR A C 1
ATOM 749 O O . TYR A 1 96 ? -13.038 0.896 7.376 1.00 84.69 96 TYR A O 1
ATOM 757 N N . ASN A 1 97 ? -12.811 -0.732 5.848 1.00 83.44 97 ASN A N 1
ATOM 758 C CA . ASN A 1 97 ? -14.227 -1.039 5.679 1.00 83.44 97 ASN A CA 1
ATOM 759 C C . ASN A 1 97 ? -14.771 -1.737 6.935 1.00 83.44 97 ASN A C 1
ATOM 761 O O . ASN A 1 97 ? -15.884 -1.454 7.383 1.00 83.44 97 ASN A O 1
ATOM 765 N N . ALA A 1 98 ? -13.974 -2.625 7.535 1.00 80.56 98 ALA A N 1
ATOM 766 C CA . ALA A 1 98 ? -14.263 -3.223 8.828 1.00 80.56 98 ALA A CA 1
ATOM 767 C C . ALA A 1 98 ? -14.339 -2.174 9.952 1.00 80.56 98 ALA A C 1
ATOM 769 O O . ALA A 1 98 ? -13.414 -1.394 10.183 1.00 80.56 98 ALA A O 1
ATOM 770 N N . LYS A 1 99 ? -15.429 -2.222 10.723 1.00 81.75 99 LYS A N 1
ATOM 771 C CA . LYS A 1 99 ? -15.588 -1.444 11.958 1.00 81.75 99 LYS A CA 1
ATOM 772 C C . LYS A 1 99 ? -14.951 -2.151 13.152 1.00 81.75 99 LYS A C 1
ATOM 774 O O . LYS A 1 99 ? -14.776 -3.369 13.148 1.00 81.75 99 LYS A O 1
ATOM 779 N N . SER A 1 100 ? -14.644 -1.403 14.210 1.00 82.31 100 SER A N 1
ATOM 780 C CA . SER A 1 100 ? -14.245 -2.022 15.478 1.00 82.31 100 SER A CA 1
ATOM 781 C C . SER A 1 100 ? -15.428 -2.720 16.162 1.00 82.31 100 SER A C 1
ATOM 783 O O . SER A 1 100 ? -16.587 -2.546 15.780 1.00 82.31 100 SER A O 1
ATOM 785 N N . THR A 1 101 ? -15.159 -3.478 17.229 1.00 81.06 101 THR A N 1
ATOM 786 C CA . THR A 1 101 ? -16.202 -4.067 18.098 1.00 81.06 101 THR A CA 1
ATOM 787 C C . THR A 1 101 ? -17.187 -3.027 18.627 1.00 81.06 101 THR A C 1
ATOM 789 O O . THR A 1 101 ? -18.353 -3.336 18.856 1.00 81.06 101 THR A O 1
ATOM 792 N N . LYS A 1 102 ? -16.725 -1.784 18.797 1.00 81.25 102 LYS A N 1
ATOM 793 C CA . LYS A 1 102 ? -17.515 -0.639 19.261 1.00 81.25 102 LYS A CA 1
ATOM 794 C C . LYS A 1 102 ? -18.237 0.084 18.119 1.00 81.25 102 LYS A C 1
ATOM 796 O O . LYS A 1 102 ? -18.769 1.163 18.335 1.00 81.25 102 LYS A O 1
ATOM 801 N N . ARG A 1 103 ? -18.242 -0.492 16.909 1.00 80.69 103 ARG A N 1
ATOM 802 C CA . ARG A 1 103 ? -18.762 0.100 15.663 1.00 80.69 103 ARG A CA 1
ATOM 803 C C . ARG A 1 103 ? -18.040 1.382 15.225 1.00 80.69 103 ARG A C 1
ATOM 805 O O . ARG A 1 103 ? -18.532 2.100 14.358 1.00 80.69 103 ARG A O 1
ATOM 812 N N . ASN A 1 104 ? -16.845 1.632 15.757 1.00 82.69 104 ASN A N 1
ATOM 813 C CA . ASN A 1 104 ? -16.011 2.771 15.385 1.00 82.69 104 ASN A CA 1
ATOM 814 C C . ASN A 1 104 ? -15.386 2.573 14.002 1.00 82.69 104 ASN A C 1
ATOM 816 O O . ASN A 1 104 ? -15.114 1.440 13.591 1.00 82.69 104 ASN A O 1
ATOM 820 N N . TYR A 1 105 ? -15.121 3.677 13.305 1.00 83.88 105 TYR A N 1
ATOM 821 C CA . TYR A 1 105 ? -14.233 3.676 12.145 1.00 83.88 105 TYR A CA 1
ATOM 822 C C . TYR A 1 105 ? -12.808 3.351 12.589 1.00 83.88 105 TYR A C 1
ATOM 824 O O . TYR A 1 105 ? -12.363 3.803 13.646 1.00 83.88 105 TYR A O 1
ATOM 832 N N . VAL A 1 106 ? -12.099 2.570 11.778 1.00 84.94 106 VAL A N 1
ATOM 833 C CA . VAL A 1 106 ? -10.723 2.159 12.056 1.00 84.94 106 VAL A CA 1
ATOM 834 C C . VAL A 1 106 ? -9.819 2.674 10.947 1.00 84.94 106 VAL A C 1
ATOM 836 O O . VAL A 1 106 ? -10.037 2.383 9.775 1.00 84.94 106 VAL A O 1
ATOM 839 N N . TYR A 1 107 ? -8.779 3.402 11.333 1.00 86.12 107 TYR A N 1
ATOM 840 C CA . TYR A 1 107 ? -7.770 3.941 10.430 1.00 86.12 107 TYR A CA 1
ATOM 841 C C . TYR A 1 107 ? -6.423 3.299 10.712 1.00 86.12 107 TYR A C 1
ATOM 843 O O . TYR A 1 107 ? -6.073 3.068 11.870 1.00 86.12 107 TYR A O 1
ATOM 851 N N . VAL A 1 108 ? -5.638 3.077 9.663 1.00 86.81 108 VAL A N 1
ATOM 852 C CA . VAL A 1 108 ? -4.209 2.783 9.765 1.00 86.81 108 VAL A CA 1
ATOM 853 C C . VAL A 1 108 ? -3.420 3.993 9.278 1.00 86.81 108 VAL A C 1
ATOM 855 O O . VAL A 1 108 ? -3.597 4.429 8.146 1.00 86.81 108 VAL A O 1
ATOM 858 N N . ASP A 1 109 ? -2.552 4.540 10.126 1.00 88.69 109 ASP A N 1
ATOM 859 C CA . ASP A 1 109 ? -1.623 5.619 9.772 1.00 88.69 109 ASP A CA 1
ATOM 860 C C . ASP A 1 109 ? -0.199 5.065 9.697 1.00 88.69 109 ASP A C 1
ATOM 862 O O . ASP A 1 109 ? 0.392 4.681 10.715 1.00 88.69 109 ASP A O 1
ATOM 866 N N . ALA A 1 110 ? 0.348 5.007 8.483 1.00 88.50 110 ALA A N 1
ATOM 867 C CA . ALA A 1 110 ? 1.680 4.467 8.230 1.00 88.50 110 ALA A CA 1
ATOM 868 C C . ALA A 1 110 ? 2.800 5.532 8.233 1.00 88.50 110 ALA A C 1
ATOM 870 O O . ALA A 1 110 ? 3.936 5.229 7.857 1.00 88.50 110 ALA A O 1
ATOM 871 N N . LEU A 1 111 ? 2.526 6.777 8.656 1.00 86.56 111 LEU A N 1
ATOM 872 C CA . LEU A 1 111 ? 3.510 7.870 8.612 1.00 86.56 111 LEU A CA 1
ATOM 873 C C . LEU A 1 111 ? 4.757 7.580 9.466 1.00 86.56 111 LEU A C 1
ATOM 875 O O . LEU A 1 111 ? 5.885 7.754 9.001 1.00 86.56 111 LEU A O 1
ATOM 879 N N . LYS A 1 112 ? 4.557 7.165 10.725 1.00 83.31 112 LYS A N 1
ATOM 880 C CA . LYS A 1 112 ? 5.643 6.976 11.713 1.00 83.31 112 LYS A CA 1
ATOM 881 C C . LYS A 1 112 ? 6.141 5.537 11.808 1.00 83.31 112 LYS A C 1
ATOM 883 O O . LYS A 1 112 ? 7.294 5.311 12.164 1.00 83.31 112 LYS A O 1
ATOM 888 N N . CYS A 1 113 ? 5.277 4.570 11.525 1.00 80.44 113 CYS A N 1
ATOM 889 C CA . CYS A 1 113 ? 5.600 3.150 11.535 1.00 80.44 113 CYS A CA 1
ATOM 890 C C . CYS A 1 113 ? 4.836 2.463 10.407 1.00 80.44 113 CYS A C 1
ATOM 892 O O . CYS A 1 113 ? 3.676 2.773 10.179 1.00 80.44 113 CYS A O 1
ATOM 894 N N . GLY A 1 114 ? 5.479 1.541 9.696 1.00 84.19 114 GLY A N 1
ATOM 895 C CA . GLY A 1 114 ? 4.848 0.818 8.599 1.00 84.19 114 GLY A CA 1
ATOM 896 C C . GLY A 1 114 ? 5.824 -0.082 7.858 1.00 84.19 114 GLY A C 1
ATOM 897 O O . GLY A 1 114 ? 6.974 -0.236 8.273 1.00 84.19 114 GLY A O 1
ATOM 898 N N . SER A 1 115 ? 5.359 -0.685 6.769 1.00 85.75 115 SER A N 1
ATOM 899 C CA . SER A 1 115 ? 6.164 -1.547 5.897 1.00 85.75 115 SER A CA 1
ATOM 900 C C . SER A 1 115 ? 6.556 -0.810 4.605 1.00 85.75 115 SER A C 1
ATOM 902 O O . SER A 1 115 ? 6.245 0.370 4.425 1.00 85.75 115 SER A O 1
ATOM 904 N N . ILE A 1 116 ? 7.240 -1.499 3.684 1.00 87.38 116 ILE A N 1
ATOM 905 C CA . ILE A 1 116 ? 7.567 -0.957 2.355 1.00 87.38 116 ILE A CA 1
ATOM 906 C C . ILE A 1 116 ? 6.312 -0.551 1.565 1.00 87.38 116 ILE A C 1
ATOM 908 O O . ILE A 1 116 ? 6.373 0.374 0.756 1.00 87.38 116 ILE A O 1
ATOM 912 N N . THR A 1 117 ? 5.158 -1.168 1.845 1.00 90.69 117 THR A N 1
ATOM 913 C CA . THR A 1 117 ? 3.914 -0.924 1.104 1.00 90.69 117 THR A CA 1
ATOM 914 C C . THR A 1 117 ? 3.379 0.495 1.277 1.00 90.69 117 THR A C 1
ATOM 916 O O . THR A 1 117 ? 2.585 0.943 0.457 1.00 90.69 117 THR A O 1
ATOM 919 N N . ARG A 1 118 ? 3.823 1.234 2.304 1.00 90.19 118 ARG A N 1
ATOM 920 C CA . ARG A 1 118 ? 3.454 2.646 2.491 1.00 90.19 118 ARG A CA 1
ATOM 921 C C . ARG A 1 118 ? 3.984 3.566 1.388 1.00 90.19 118 ARG A C 1
ATOM 923 O O . ARG A 1 118 ? 3.503 4.679 1.242 1.00 90.19 118 ARG A O 1
ATOM 930 N N . PHE A 1 119 ? 4.990 3.116 0.639 1.00 90.19 119 PHE A N 1
ATOM 931 C CA . PHE A 1 119 ? 5.582 3.857 -0.476 1.00 90.19 119 PHE A CA 1
ATOM 932 C C . PHE A 1 119 ? 4.997 3.464 -1.841 1.00 90.19 119 PHE A C 1
ATOM 934 O O . PHE A 1 119 ? 5.500 3.907 -2.871 1.00 90.19 119 PHE A O 1
ATOM 941 N N . ILE A 1 120 ? 3.983 2.594 -1.879 1.00 92.75 120 ILE A N 1
ATOM 942 C CA . ILE A 1 120 ? 3.332 2.202 -3.131 1.00 92.75 120 ILE A CA 1
ATOM 943 C C . ILE A 1 120 ? 2.531 3.388 -3.637 1.00 92.75 120 ILE A C 1
ATOM 945 O O . ILE A 1 120 ? 1.583 3.810 -2.990 1.00 92.75 120 ILE A O 1
ATOM 949 N N . SER A 1 121 ? 2.921 3.911 -4.794 1.00 91.50 121 SER A N 1
ATOM 950 C CA . SER A 1 121 ? 2.336 5.121 -5.356 1.00 91.50 121 SER A CA 1
ATOM 951 C C . SER A 1 121 ? 0.939 4.878 -5.933 1.00 91.50 121 SER A C 1
ATOM 953 O O . SER A 1 121 ? 0.535 3.753 -6.248 1.00 91.50 121 SER A O 1
ATOM 955 N N . HIS A 1 122 ? 0.211 5.973 -6.128 1.00 91.31 122 HIS A N 1
ATOM 956 C CA . HIS A 1 122 ? -1.075 5.949 -6.801 1.00 91.31 122 HIS A CA 1
ATOM 957 C C . HIS A 1 122 ? -0.945 5.722 -8.318 1.00 91.31 122 HIS A C 1
ATOM 959 O O . HIS A 1 122 ? -0.078 6.317 -8.956 1.00 91.31 122 HIS A O 1
ATOM 965 N N . ALA A 1 123 ? -1.872 4.956 -8.902 1.00 91.75 123 ALA A N 1
ATOM 966 C CA . ALA A 1 123 ? -2.197 5.017 -10.327 1.00 91.75 123 ALA A CA 1
ATOM 967 C C . ALA A 1 123 ? -3.718 4.978 -10.567 1.00 91.75 123 ALA A C 1
ATOM 969 O O . ALA A 1 123 ? -4.432 4.244 -9.878 1.00 91.75 123 ALA A O 1
ATOM 970 N N . CYS A 1 124 ? -4.216 5.713 -11.574 1.00 91.62 124 CYS A N 1
ATOM 971 C CA . CYS A 1 124 ? -5.619 5.618 -12.020 1.00 91.62 124 CYS A CA 1
ATOM 972 C C . CYS A 1 124 ? -5.954 4.218 -12.562 1.00 91.62 124 CYS A C 1
ATOM 974 O O . CYS A 1 124 ? -7.059 3.724 -12.366 1.00 91.62 124 CYS A O 1
ATOM 976 N N . HIS A 1 125 ? -4.976 3.566 -13.198 1.00 94.06 125 HIS A N 1
ATOM 977 C CA . HIS A 1 125 ? -5.071 2.203 -13.720 1.00 94.06 125 HIS A CA 1
ATOM 978 C C . HIS A 1 125 ? -4.030 1.311 -13.024 1.00 94.06 125 HIS A C 1
ATOM 980 O O . HIS A 1 125 ? -2.970 1.047 -13.592 1.00 94.06 125 HIS A O 1
ATOM 986 N N . PRO A 1 126 ? -4.280 0.887 -11.772 1.00 96.56 126 PRO A N 1
ATOM 987 C CA . PRO A 1 126 ? -3.280 0.195 -10.966 1.00 96.56 126 PRO A CA 1
ATOM 988 C C . PRO A 1 126 ? -3.099 -1.276 -11.361 1.00 96.56 126 PRO A C 1
ATOM 990 O O . PRO A 1 126 ? -3.938 -1.881 -12.042 1.00 96.56 126 PRO A O 1
ATOM 993 N N . ASN A 1 127 ? -2.009 -1.863 -10.865 1.00 97.50 127 ASN A N 1
ATOM 994 C CA . ASN A 1 127 ? -1.712 -3.296 -10.956 1.00 97.50 127 ASN A CA 1
ATOM 995 C C . ASN A 1 127 ? -1.843 -4.038 -9.615 1.00 97.50 127 ASN A C 1
ATOM 997 O O . ASN A 1 127 ? -1.875 -5.267 -9.621 1.00 97.50 127 ASN A O 1
ATOM 1001 N N . ALA A 1 128 ? -2.015 -3.324 -8.501 1.00 96.88 128 ALA A N 1
ATOM 1002 C CA . ALA A 1 128 ? -2.329 -3.885 -7.193 1.00 96.88 128 ALA A CA 1
ATOM 1003 C C . ALA A 1 128 ? -3.538 -3.188 -6.544 1.00 96.88 128 ALA A C 1
ATOM 1005 O O . ALA A 1 128 ? -3.957 -2.100 -6.948 1.00 96.88 128 ALA A O 1
ATOM 1006 N N . ALA A 1 129 ? -4.095 -3.811 -5.509 1.00 96.25 129 ALA A N 1
ATOM 1007 C CA . ALA A 1 129 ? -5.188 -3.272 -4.711 1.00 96.25 129 ALA A CA 1
ATOM 1008 C C . ALA A 1 129 ? -4.974 -3.527 -3.215 1.00 96.25 129 ALA A C 1
ATOM 1010 O O . ALA A 1 129 ? -4.350 -4.515 -2.820 1.00 96.25 129 ALA A O 1
ATOM 1011 N N . PHE A 1 130 ? -5.542 -2.648 -2.390 1.00 93.75 130 PHE A N 1
ATOM 1012 C CA . PHE A 1 130 ? -5.723 -2.904 -0.967 1.00 93.75 130 PHE A CA 1
ATOM 1013 C C . PHE A 1 130 ? -6.882 -3.878 -0.771 1.00 93.75 130 PHE A C 1
ATOM 1015 O O . PHE A 1 130 ? -7.986 -3.640 -1.258 1.00 93.75 130 PHE A O 1
ATOM 1022 N N . VAL A 1 131 ? -6.629 -4.974 -0.064 1.00 92.81 131 VAL A N 1
ATOM 1023 C CA . VAL A 1 131 ? -7.619 -6.012 0.222 1.00 92.81 131 VAL A CA 1
ATOM 1024 C C . VAL A 1 131 ? -7.651 -6.254 1.720 1.00 92.81 131 VAL A C 1
ATOM 1026 O O . VAL A 1 131 ? -6.639 -6.622 2.320 1.00 92.81 131 VAL A O 1
ATOM 1029 N N . GLU A 1 132 ? -8.819 -6.072 2.327 1.00 89.69 132 GLU A N 1
ATOM 1030 C CA . GLU A 1 132 ? -9.037 -6.489 3.707 1.00 89.69 132 GLU A CA 1
ATOM 1031 C C . GLU A 1 132 ? -9.127 -8.005 3.792 1.00 89.69 132 GLU A C 1
ATOM 1033 O O . GLU A 1 132 ? -9.966 -8.647 3.162 1.00 89.69 132 GLU A O 1
ATOM 1038 N N . GLN A 1 133 ? -8.251 -8.578 4.605 1.00 88.31 133 GLN A N 1
ATOM 1039 C CA . GLN A 1 133 ? -8.274 -9.979 4.955 1.00 88.31 133 GLN A CA 1
ATOM 1040 C C . GLN A 1 133 ? -8.624 -10.111 6.433 1.00 88.31 133 GLN A C 1
ATOM 1042 O O . GLN A 1 133 ? -7.845 -9.759 7.324 1.00 88.31 133 GLN A O 1
ATOM 1047 N N . GLN A 1 134 ? -9.802 -10.670 6.687 1.00 83.44 134 GLN A N 1
ATOM 1048 C CA . GLN A 1 134 ? -10.231 -11.041 8.023 1.00 83.44 134 GLN A CA 1
ATOM 1049 C C . GLN A 1 134 ? -9.609 -12.379 8.404 1.00 83.44 134 GLN A C 1
ATOM 1051 O O . GLN A 1 134 ? -9.786 -13.369 7.702 1.00 83.44 134 GLN A O 1
ATOM 1056 N N . ASN A 1 135 ? -8.887 -12.425 9.516 1.00 76.88 135 ASN A N 1
ATOM 1057 C CA . ASN A 1 135 ? -8.509 -13.668 10.178 1.00 76.88 135 ASN A CA 1
ATOM 1058 C C . ASN A 1 135 ? -9.402 -13.883 11.415 1.00 76.88 135 ASN A C 1
ATOM 1060 O O . ASN A 1 135 ? -10.253 -13.053 11.733 1.00 76.88 135 ASN A O 1
ATOM 1064 N N . ARG A 1 136 ? -9.213 -14.996 12.136 1.00 71.75 136 ARG A N 1
ATOM 1065 C CA . ARG A 1 136 ? -10.069 -15.378 13.277 1.00 71.75 136 ARG A CA 1
ATOM 1066 C C . ARG A 1 136 ? -10.246 -14.287 14.347 1.00 71.75 136 ARG A C 1
ATOM 1068 O O . ARG A 1 136 ? -11.238 -14.332 15.068 1.00 71.75 136 ARG A O 1
ATOM 1075 N N . SER A 1 137 ? -9.303 -13.352 14.494 1.00 74.19 137 SER A N 1
ATOM 1076 C CA . SER A 1 137 ? -9.305 -12.374 15.594 1.00 74.19 137 SER A CA 1
ATOM 1077 C C . SER A 1 137 ? -8.913 -10.943 15.218 1.00 74.19 137 SER A C 1
ATOM 1079 O O . SER A 1 137 ? -8.838 -10.094 16.108 1.00 74.19 137 SER A O 1
ATOM 1081 N N . SER A 1 138 ? -8.601 -10.675 13.952 1.00 77.00 138 SER A N 1
ATOM 1082 C CA . SER A 1 138 ? -8.245 -9.346 13.463 1.00 77.00 138 SER A CA 1
ATOM 1083 C C . SER A 1 138 ? -8.472 -9.209 11.960 1.00 77.00 138 SER A C 1
ATOM 1085 O O . SER A 1 138 ? -8.486 -10.187 11.211 1.00 77.00 138 SER A O 1
ATOM 1087 N N . VAL A 1 139 ? -8.629 -7.967 11.519 1.00 84.31 139 VAL A N 1
ATOM 1088 C CA . VAL A 1 139 ? -8.624 -7.591 10.105 1.00 84.31 139 VAL A CA 1
ATOM 1089 C C . VAL A 1 139 ? -7.269 -6.977 9.789 1.00 84.31 139 VAL A C 1
ATOM 1091 O O . VAL A 1 139 ? -6.708 -6.251 10.610 1.00 84.31 139 VAL A O 1
ATOM 1094 N N . LYS A 1 140 ? -6.731 -7.298 8.616 1.00 87.94 140 LYS A N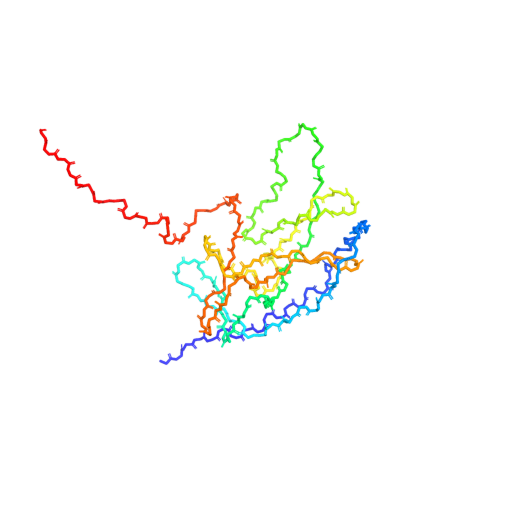 1
ATOM 1095 C CA . LYS A 1 140 ? -5.499 -6.716 8.081 1.00 87.94 140 LYS A CA 1
ATOM 1096 C C . LYS A 1 140 ? -5.750 -6.227 6.669 1.00 87.94 140 LYS A C 1
ATOM 1098 O O . LYS A 1 140 ? -6.515 -6.854 5.945 1.00 87.94 140 LYS A O 1
ATOM 1103 N N . VAL A 1 141 ? -5.054 -5.177 6.257 1.00 91.00 141 VAL A N 1
ATOM 1104 C CA . VAL A 1 141 ? -5.045 -4.736 4.859 1.00 91.00 141 VAL A CA 1
ATOM 1105 C C . VAL A 1 141 ? -3.792 -5.274 4.187 1.00 91.00 141 VAL A C 1
ATOM 1107 O O . VAL A 1 141 ? -2.675 -4.995 4.618 1.00 91.00 141 VAL A O 1
ATOM 1110 N N . LEU A 1 142 ? -3.979 -6.064 3.138 1.00 93.31 142 LEU A N 1
ATOM 1111 C CA . LEU A 1 142 ? -2.908 -6.584 2.298 1.00 93.31 142 LEU A CA 1
ATOM 1112 C C . LEU A 1 142 ? -2.862 -5.814 0.983 1.00 93.31 142 LEU A C 1
ATOM 1114 O O . LEU A 1 142 ? -3.891 -5.354 0.492 1.00 93.31 142 LEU A O 1
ATOM 1118 N N . VAL A 1 143 ? -1.678 -5.718 0.391 1.00 94.19 143 VAL A N 1
ATOM 1119 C CA . VAL A 1 143 ? -1.517 -5.276 -0.992 1.00 94.19 143 VAL A CA 1
ATOM 1120 C C . VAL A 1 143 ? -1.407 -6.507 -1.876 1.00 94.19 143 VAL A C 1
ATOM 1122 O O . VAL A 1 143 ? -0.464 -7.290 -1.741 1.00 94.19 143 VAL A O 1
ATOM 1125 N N . LYS A 1 144 ? -2.393 -6.682 -2.754 1.00 95.75 144 LYS A N 1
ATOM 1126 C CA . LYS A 1 144 ? -2.541 -7.861 -3.609 1.00 95.75 144 LYS A CA 1
ATOM 1127 C C . LYS A 1 144 ? -2.522 -7.468 -5.080 1.00 95.75 144 LYS A C 1
ATOM 1129 O O . LYS A 1 144 ? -3.165 -6.491 -5.464 1.00 95.75 144 LYS A O 1
ATOM 1134 N N . MET A 1 145 ? -1.817 -8.239 -5.898 1.00 96.62 145 MET A N 1
ATOM 1135 C CA . MET A 1 145 ? -1.746 -8.034 -7.340 1.00 96.62 145 MET A CA 1
ATOM 1136 C C . MET A 1 145 ? -3.085 -8.353 -8.008 1.00 96.62 145 MET A C 1
ATOM 1138 O O . MET A 1 145 ? -3.698 -9.393 -7.758 1.00 96.62 145 MET A O 1
ATOM 1142 N N . ILE A 1 146 ? -3.521 -7.444 -8.879 1.00 97.50 146 ILE A N 1
ATOM 1143 C CA . ILE A 1 146 ? -4.737 -7.553 -9.700 1.00 97.50 146 ILE A CA 1
ATOM 1144 C C . ILE A 1 146 ? -4.423 -7.590 -11.201 1.00 97.50 146 ILE A C 1
ATOM 1146 O O . ILE A 1 146 ? -5.332 -7.726 -12.018 1.00 97.50 146 ILE A O 1
ATOM 1150 N N . ARG A 1 147 ? -3.142 -7.474 -11.575 1.00 97.38 147 ARG A N 1
ATOM 1151 C CA . ARG A 1 147 ? -2.620 -7.654 -12.937 1.00 97.38 147 ARG A CA 1
ATOM 1152 C C . ARG A 1 147 ? -1.246 -8.317 -12.873 1.00 97.38 147 ARG A C 1
ATOM 1154 O O . ARG A 1 147 ? -0.481 -8.015 -11.962 1.00 97.38 147 ARG A O 1
ATOM 1161 N N . ASN A 1 148 ? -0.919 -9.138 -13.869 1.00 96.00 148 ASN A N 1
ATOM 1162 C CA . ASN A 1 148 ? 0.428 -9.692 -14.007 1.00 96.00 148 ASN A CA 1
ATOM 1163 C C . ASN A 1 148 ? 1.420 -8.586 -14.386 1.00 96.00 148 ASN A C 1
ATOM 1165 O O . ASN A 1 148 ? 1.100 -7.708 -15.197 1.00 96.00 148 A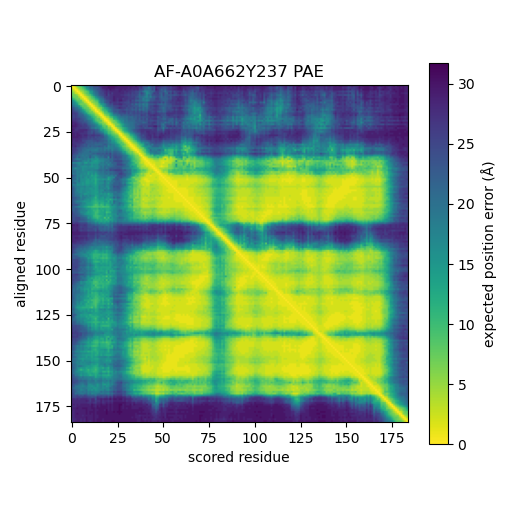SN A O 1
ATOM 1169 N N . VAL A 1 149 ? 2.636 -8.647 -13.848 1.00 94.25 149 VAL A N 1
ATOM 1170 C CA . VAL A 1 149 ? 3.719 -7.709 -14.165 1.00 94.25 149 VAL A CA 1
ATOM 1171 C C . VAL A 1 149 ? 5.058 -8.427 -14.319 1.00 94.25 149 VAL A C 1
ATOM 1173 O O . VAL A 1 149 ? 5.302 -9.486 -13.746 1.00 94.25 149 VAL A O 1
ATOM 1176 N N . LYS A 1 150 ? 5.945 -7.829 -15.116 1.00 94.19 150 LYS A N 1
ATOM 1177 C CA . LYS A 1 150 ? 7.315 -8.312 -15.332 1.00 94.19 150 LYS A CA 1
ATOM 1178 C C . LYS A 1 150 ? 8.275 -7.732 -14.278 1.00 94.19 150 LYS A C 1
ATOM 1180 O O . LYS A 1 150 ? 7.974 -6.674 -13.717 1.00 94.19 150 LYS A O 1
ATOM 1185 N N . PRO A 1 151 ? 9.458 -8.348 -14.075 1.00 91.62 151 PRO A N 1
ATOM 1186 C CA . PRO A 1 151 ? 10.538 -7.747 -13.298 1.00 91.62 151 PRO A CA 1
ATOM 1187 C C . PRO A 1 151 ? 10.811 -6.296 -13.710 1.00 91.62 151 PRO A C 1
ATOM 1189 O O . PRO A 1 151 ? 10.865 -5.98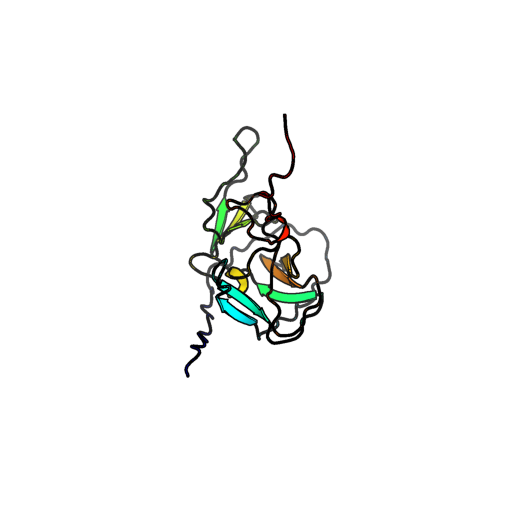1 -14.900 1.00 91.62 151 PRO A O 1
ATOM 1192 N N . GLY A 1 152 ? 11.005 -5.417 -12.730 1.00 88.38 152 GLY A N 1
ATOM 1193 C CA . GLY A 1 152 ? 11.252 -3.991 -12.944 1.00 88.38 152 GLY A CA 1
ATOM 1194 C C . GLY A 1 152 ? 9.992 -3.134 -13.081 1.00 88.38 152 GLY A C 1
ATOM 1195 O O . GLY A 1 152 ? 10.115 -1.921 -13.233 1.00 88.38 152 GLY A O 1
ATOM 1196 N N . ALA A 1 153 ? 8.791 -3.715 -13.011 1.00 92.44 153 ALA A N 1
ATOM 1197 C CA . ALA A 1 153 ? 7.552 -2.945 -12.990 1.00 92.44 153 ALA A CA 1
ATOM 1198 C C . ALA A 1 153 ? 7.352 -2.218 -11.649 1.00 92.44 153 ALA A C 1
ATOM 1200 O O . ALA A 1 153 ? 7.639 -2.764 -10.581 1.00 92.44 153 ALA A O 1
ATOM 1201 N N . GLN A 1 154 ? 6.807 -0.999 -11.703 1.00 94.06 154 GLN A N 1
ATOM 1202 C CA . GLN A 1 154 ? 6.344 -0.287 -10.512 1.00 94.06 154 GLN A CA 1
ATOM 1203 C C . GLN A 1 154 ? 5.032 -0.899 -10.019 1.00 94.06 154 GLN A C 1
ATOM 1205 O O . GLN A 1 154 ? 4.099 -1.086 -10.802 1.00 94.06 154 GLN A O 1
ATOM 1210 N N . ILE A 1 155 ? 4.934 -1.158 -8.721 1.00 94.62 155 ILE A N 1
ATOM 1211 C CA . ILE A 1 155 ? 3.692 -1.556 -8.061 1.00 94.62 155 ILE A CA 1
ATOM 1212 C C . ILE A 1 155 ? 2.912 -0.284 -7.722 1.00 94.62 155 ILE A C 1
ATOM 1214 O O . ILE A 1 155 ? 3.466 0.660 -7.153 1.00 94.62 155 ILE A O 1
ATOM 1218 N N . THR A 1 156 ? 1.629 -0.250 -8.081 1.00 95.56 156 THR A N 1
ATOM 1219 C CA . THR A 1 156 ? 0.748 0.911 -7.891 1.00 95.56 156 THR A CA 1
ATOM 1220 C C . THR A 1 156 ? -0.648 0.489 -7.449 1.00 95.56 156 THR A C 1
ATOM 1222 O O . THR A 1 156 ? -1.118 -0.595 -7.800 1.00 95.56 156 THR A O 1
ATOM 1225 N N . VAL A 1 157 ? -1.325 1.356 -6.693 1.00 94.75 157 VAL A N 1
ATOM 1226 C CA . VAL A 1 157 ? -2.684 1.123 -6.164 1.00 94.75 157 VAL A CA 1
ATOM 1227 C C . VAL A 1 157 ? -3.603 2.316 -6.433 1.00 94.75 157 VAL A C 1
ATOM 1229 O O . VAL A 1 157 ? -3.160 3.450 -6.623 1.00 94.75 157 VAL A O 1
ATOM 1232 N N . HIS A 1 158 ? -4.915 2.091 -6.436 1.00 92.19 158 HIS A N 1
ATOM 1233 C CA . HIS A 1 158 ? -5.878 3.189 -6.503 1.00 92.19 158 HIS A CA 1
ATOM 1234 C C . HIS A 1 158 ? -6.118 3.761 -5.098 1.00 92.19 158 HIS A C 1
ATOM 1236 O O . HIS A 1 158 ? -6.491 3.027 -4.191 1.00 92.19 158 HIS A O 1
ATOM 1242 N N . TYR A 1 159 ? -5.929 5.070 -4.911 1.00 88.31 159 TYR A N 1
ATOM 1243 C CA . TYR A 1 159 ? -6.048 5.727 -3.596 1.00 88.31 159 TYR A CA 1
ATOM 1244 C C . TYR A 1 159 ? -7.489 6.128 -3.242 1.00 88.31 159 TYR A C 1
ATOM 1246 O O . TYR A 1 159 ? -7.744 6.640 -2.163 1.00 88.31 159 TYR A O 1
ATOM 1254 N N . GLY A 1 160 ? -8.433 5.906 -4.155 1.00 82.62 160 GLY A N 1
ATOM 1255 C CA . GLY A 1 160 ? -9.828 6.319 -4.009 1.00 82.62 160 GLY A CA 1
ATOM 1256 C C . GLY A 1 160 ? -10.127 7.616 -4.756 1.00 82.62 160 GLY A C 1
ATOM 1257 O O . GLY A 1 160 ? -9.248 8.216 -5.375 1.00 82.62 160 GLY A O 1
ATOM 1258 N N . LYS A 1 161 ? -11.402 8.010 -4.770 1.00 74.44 161 LYS A N 1
ATOM 1259 C CA . LYS A 1 161 ? -11.850 9.251 -5.422 1.00 74.44 161 LYS A CA 1
ATOM 1260 C C . LYS A 1 161 ? -11.621 10.466 -4.523 1.00 74.44 161 LYS A C 1
ATOM 1262 O O . LYS A 1 161 ? -11.177 11.498 -5.007 1.00 74.44 161 LYS A O 1
ATOM 1267 N N . GLU A 1 162 ? -11.840 10.295 -3.226 1.00 68.31 162 GLU A N 1
ATOM 1268 C CA . GLU A 1 162 ? -11.624 11.306 -2.193 1.00 68.31 162 GLU A CA 1
ATOM 1269 C C . GLU A 1 162 ? -10.136 11.368 -1.830 1.00 68.31 162 GLU A C 1
ATOM 1271 O O . GLU A 1 162 ? -9.642 10.648 -0.964 1.00 68.31 162 GLU A O 1
ATOM 1276 N N . ARG A 1 163 ? -9.389 12.193 -2.566 1.00 73.31 163 ARG A N 1
ATOM 1277 C CA . ARG A 1 163 ? -7.956 12.422 -2.355 1.00 73.31 163 ARG A CA 1
ATOM 1278 C C . ARG A 1 163 ? -7.711 13.891 -2.061 1.00 73.31 163 ARG A C 1
ATOM 1280 O O . ARG A 1 163 ? -8.351 14.763 -2.630 1.00 73.31 163 ARG A O 1
ATOM 1287 N N . TRP A 1 164 ? -6.724 14.146 -1.214 1.00 73.31 164 TRP A N 1
ATOM 1288 C CA . TRP A 1 164 ? -6.296 15.486 -0.812 1.00 73.31 164 TRP A CA 1
ATOM 1289 C C . TRP A 1 164 ? -5.225 16.084 -1.746 1.00 73.31 164 TRP A C 1
ATOM 1291 O O . TRP A 1 164 ? -4.646 17.119 -1.436 1.00 73.31 164 TRP A O 1
ATOM 1301 N N . PHE A 1 165 ? -4.936 15.428 -2.877 1.00 76.06 165 PHE A N 1
ATOM 1302 C CA . PHE A 1 165 ? -3.962 15.866 -3.880 1.00 76.06 165 PHE A CA 1
ATOM 1303 C C . PHE A 1 165 ? -4.468 15.595 -5.304 1.00 76.06 165 PHE A C 1
ATOM 1305 O O . PHE A 1 165 ? -5.231 14.653 -5.537 1.00 76.06 165 PHE A O 1
ATOM 1312 N N . HIS A 1 166 ? -3.996 16.392 -6.267 1.00 82.25 166 HIS A N 1
ATOM 1313 C CA . HIS A 1 166 ? -4.268 16.180 -7.689 1.00 82.25 166 HIS A CA 1
ATOM 1314 C C . HIS A 1 166 ? -3.474 14.995 -8.237 1.00 82.25 166 HIS A C 1
ATOM 1316 O O . HIS A 1 166 ? -2.278 14.849 -7.990 1.00 82.25 166 HIS A O 1
ATOM 1322 N N . CYS A 1 167 ? -4.145 14.137 -9.001 1.00 84.25 167 CYS A N 1
ATOM 1323 C CA . CYS A 1 167 ? -3.519 12.965 -9.589 1.00 84.25 167 CYS A CA 1
ATOM 1324 C C . CYS A 1 167 ? -2.508 13.352 -10.677 1.00 84.25 167 CYS A C 1
ATOM 1326 O O . CYS A 1 167 ? -2.888 13.934 -11.685 1.00 84.25 167 CYS A O 1
ATOM 1328 N N . SER A 1 168 ? -1.251 12.933 -10.527 1.00 83.19 168 SER A N 1
ATOM 1329 C CA . SER A 1 168 ? -0.210 13.131 -11.545 1.00 83.19 168 SER A CA 1
ATOM 1330 C C . SER A 1 168 ? -0.093 11.969 -12.542 1.00 83.19 168 SER A C 1
ATOM 1332 O O . SER A 1 168 ? 0.976 11.771 -13.108 1.00 83.19 168 SER A O 1
ATOM 1334 N N . CYS A 1 169 ? -1.137 11.159 -12.740 1.00 83.44 169 CYS A N 1
ATOM 1335 C CA . CYS A 1 169 ? -1.136 10.146 -13.801 1.00 83.44 169 CYS A CA 1
ATOM 1336 C C . CYS A 1 169 ? -1.297 10.809 -15.173 1.00 83.44 169 CYS A C 1
ATOM 1338 O O . CYS A 1 169 ? -2.045 11.773 -15.304 1.00 83.44 169 CYS A O 1
ATOM 1340 N N . ASP A 1 170 ? -0.648 10.257 -16.199 1.00 69.56 170 ASP A N 1
ATOM 1341 C CA . ASP A 1 170 ? -0.574 10.860 -17.542 1.00 69.56 170 ASP A CA 1
ATOM 1342 C C . ASP A 1 170 ? -1.942 11.121 -18.193 1.00 69.56 170 ASP A C 1
ATOM 1344 O O . ASP A 1 170 ? -2.083 12.062 -18.958 1.00 69.56 170 ASP A O 1
ATOM 1348 N N . ALA A 1 171 ? -2.986 10.379 -17.809 1.00 58.69 171 ALA A N 1
ATOM 1349 C CA . ALA A 1 171 ? -4.357 10.597 -18.284 1.00 58.69 171 ALA A CA 1
ATOM 1350 C C . ALA A 1 171 ? -4.969 11.962 -17.889 1.00 58.69 171 ALA A C 1
ATOM 1352 O O . ALA A 1 171 ? -6.003 12.332 -18.434 1.00 58.69 171 ALA A O 1
ATOM 1353 N N . TYR A 1 172 ? -4.366 12.693 -16.945 1.00 48.41 172 TYR A N 1
ATOM 1354 C CA . TYR A 1 172 ? -4.795 14.039 -16.536 1.00 48.41 172 TYR A CA 1
ATOM 1355 C C . TYR A 1 172 ? -3.977 15.170 -17.172 1.00 48.41 172 TYR A C 1
ATOM 1357 O O . TYR A 1 172 ? -4.266 16.335 -16.922 1.00 48.41 172 TYR A O 1
ATOM 1365 N N . TRP A 1 173 ? -2.987 14.841 -18.002 1.00 47.88 173 TRP A N 1
ATOM 1366 C CA . TRP A 1 173 ? -2.185 15.810 -18.743 1.00 47.88 173 TRP A CA 1
ATOM 1367 C C . TRP A 1 173 ? -2.479 15.640 -20.232 1.00 47.88 173 TRP A C 1
ATOM 1369 O O . TRP A 1 173 ? -1.630 15.194 -20.998 1.00 47.88 173 TRP A O 1
ATOM 1379 N N . SER A 1 174 ? -3.714 15.948 -20.632 1.00 41.97 174 SER A N 1
ATOM 1380 C CA . SER A 1 174 ? -3.922 16.344 -22.027 1.00 41.97 174 SER A CA 1
ATOM 1381 C C . SER A 1 174 ? -3.219 17.690 -22.192 1.00 41.97 174 SER A C 1
ATOM 1383 O O . SER A 1 174 ? -3.302 18.530 -21.296 1.00 41.97 174 SER A O 1
ATOM 1385 N N . GLU A 1 175 ? -2.460 17.859 -23.271 1.00 45.47 175 GLU A N 1
ATOM 1386 C CA . GLU A 1 175 ? -1.836 19.131 -23.633 1.00 45.47 175 GLU A CA 1
ATOM 1387 C C . GLU A 1 175 ? -2.926 20.168 -23.949 1.00 45.47 175 GLU A C 1
ATOM 1389 O O . GLU A 1 175 ? -3.228 20.440 -25.107 1.00 45.47 175 GLU A O 1
ATOM 1394 N N . ASP A 1 176 ? -3.540 20.748 -22.920 1.00 48.00 176 ASP A N 1
ATOM 1395 C CA . ASP A 1 176 ? -4.366 21.937 -23.086 1.00 48.00 176 ASP A CA 1
ATOM 1396 C C . ASP A 1 176 ? -3.428 23.135 -23.223 1.00 48.00 176 ASP A C 1
ATOM 1398 O O . ASP A 1 176 ? -2.933 23.704 -22.247 1.00 48.00 176 ASP A O 1
ATOM 1402 N N . GLY A 1 177 ? -3.142 23.472 -24.477 1.00 44.84 177 GLY A N 1
ATOM 1403 C CA . GLY A 1 177 ? -2.407 24.679 -24.826 1.00 44.84 177 GLY A CA 1
ATOM 1404 C C . GLY A 1 177 ? -2.076 24.857 -26.304 1.00 44.84 177 GLY A C 1
ATOM 1405 O O . GLY A 1 177 ? -1.197 25.655 -26.612 1.00 44.84 177 GLY A O 1
ATOM 1406 N N . VAL A 1 178 ? -2.731 24.143 -27.224 1.00 43.78 178 VAL A N 1
ATOM 1407 C CA . VAL A 1 178 ? -2.753 24.550 -28.635 1.00 43.78 178 VAL A CA 1
ATOM 1408 C C . VAL A 1 178 ? -4.054 25.310 -28.866 1.00 43.78 178 VAL A C 1
ATOM 1410 O O . VAL A 1 178 ? -5.062 24.730 -29.266 1.00 43.78 178 VAL A O 1
ATOM 1413 N N . ASP A 1 179 ? -4.021 26.620 -28.610 1.00 45.62 179 ASP A N 1
ATOM 1414 C CA . ASP A 1 179 ? -4.997 27.539 -29.195 1.00 45.62 179 ASP A CA 1
ATOM 1415 C C . ASP A 1 179 ? -4.778 27.522 -30.710 1.00 45.62 179 ASP A C 1
ATOM 1417 O O . ASP A 1 179 ? -3.879 28.160 -31.261 1.00 45.62 179 ASP A O 1
ATOM 1421 N N . THR A 1 180 ? -5.593 26.722 -31.388 1.00 49.41 180 THR A N 1
ATOM 1422 C CA . THR A 1 180 ? -5.816 26.845 -32.822 1.00 49.41 180 THR A CA 1
ATOM 1423 C C . THR A 1 180 ? -7.235 27.341 -33.036 1.00 49.41 180 THR A C 1
ATOM 1425 O O . THR A 1 180 ? -8.183 26.787 -32.477 1.00 49.41 180 THR A O 1
ATOM 1428 N N . ASN A 1 181 ? -7.331 28.327 -33.935 1.00 39.91 181 ASN A N 1
ATOM 1429 C CA . ASN A 1 181 ? -8.521 28.924 -34.553 1.00 39.91 181 ASN A CA 1
ATOM 1430 C C . ASN A 1 181 ? -9.112 30.122 -33.773 1.00 39.91 181 ASN A C 1
ATOM 1432 O O . ASN A 1 181 ? -9.371 30.022 -32.585 1.00 39.91 181 ASN A O 1
ATOM 1436 N N . ASN A 1 182 ? -9.447 31.262 -34.377 1.00 39.28 182 ASN A N 1
ATOM 1437 C CA . ASN A 1 182 ? -9.307 31.721 -35.756 1.00 39.28 182 ASN A CA 1
ATOM 1438 C C . ASN A 1 182 ? -9.642 33.220 -35.814 1.00 39.28 182 ASN A C 1
ATOM 1440 O O . ASN A 1 182 ? -10.292 33.758 -34.921 1.00 39.28 182 ASN A O 1
ATOM 1444 N N . GLU A 1 183 ? -9.224 33.827 -36.917 1.00 43.34 183 GLU A N 1
ATOM 1445 C CA . GLU A 1 183 ? -9.623 35.121 -37.473 1.00 43.34 183 GLU A CA 1
ATOM 1446 C C . GLU A 1 183 ? -11.089 35.542 -37.236 1.00 43.34 183 GLU A C 1
ATOM 1448 O O . GLU A 1 183 ? -12.016 34.797 -37.566 1.00 43.34 183 GLU A O 1
ATOM 1453 N N . GLN A 1 184 ? -11.274 36.794 -36.792 1.00 37.62 184 GLN A N 1
ATOM 1454 C CA . GLN A 1 184 ? -12.047 37.842 -37.485 1.00 37.62 184 GLN A CA 1
ATOM 1455 C C . GLN A 1 184 ? -11.754 39.226 -36.896 1.00 37.62 184 GLN A C 1
ATOM 1457 O O . GLN A 1 184 ? -11.738 39.350 -35.652 1.00 37.62 184 GLN A O 1
#

Sequence (184 aa):
MCRRLLSRRLHQRCERYVLHIKLLQTGGAVQQRPTITGDDKLFDTKRVGLGVYTTTALDVGDVIGEYCGKLTELPAIVDDQPDQAVQQNSGYTLLYNAKSTKRNYVYVDALKCGSITRFISHACHPNAAFVEQQNRSSVKVLVKMIRNVKPGAQITVHYGKERWFHCSCDAYWSEDGVDTNNEQ

Solvent-accessible surface area (backbone atoms only — not comparable to full-atom values): 11760 Å² total; per-residue (Å²): 138,83,85,82,77,83,83,67,86,67,74,64,76,78,84,82,57,83,71,75,33,52,66,85,89,74,81,95,72,88,80,76,82,76,59,70,56,87,60,66,42,82,43,76,62,86,77,81,47,58,30,29,25,34,66,46,69,46,46,62,68,39,24,64,43,54,62,42,36,49,66,46,77,43,78,57,80,64,93,93,61,84,84,70,92,70,68,79,75,77,84,38,60,47,78,50,89,62,50,38,75,86,56,16,43,30,33,33,36,28,77,90,43,41,40,75,58,69,38,44,34,75,29,96,82,45,38,28,38,83,41,82,46,76,55,100,52,31,70,44,42,31,36,30,28,73,38,68,45,55,54,68,38,73,49,22,26,64,79,68,87,86,59,100,65,82,76,87,48,71,90,70,60,68,86,86,76,76,90,74,88,79,94,132

Radius of gyration: 19.59 Å; Cα contacts (8 Å, |Δi|>4): 325; chains: 1; bounding box: 58×59×57 Å